Protein AF-A0A0P1HL94-F1 (afdb_monomer_lite)

pLDDT: mean 80.63, std 15.42, range [33.66, 96.12]

Radius of gyration: 23.05 Å; chains: 1; bounding box: 50×69×60 Å

Foldseek 3Di:
DDDDDPDDPDDDPDPVVVVVVVVVVPDDPVVVVVVVVCQVVLVDQDLVVVLVVLQPAAAWKWKFKDFANHGAWIWTHHRSKTQDIDGDPDPPPDAADQDLLSNLLVVLVVVVVVSVVNVPTGMHIDMDHDDDDPRGRIYHSVSNVVSNVQVPQDLLNNLCVVCVVFFQKKWKDDPDPDDIDIDHDPVVVVVQVVVVVVVVVVVPDPDDDDDPLAAKDWDWACPDQQWIWIWIDGRRIIMITIGGPVSPPVSVVSSVVSHD

Secondary structure (DSSP, 8-state):
-----------PPPHHHHHHHHHHHTS-HHHHHHHHHHHHTT-S-HHHHHHHHHHH--S-EEEEEEETTEEEEEEEEETTEEEEEEETTB-------SSHHHHHHHHHHHHHHHHHHTTTS-EEEEEEE-PPPPS---EEHHHHHHHHHHHTS-HHHHHHHHHTTT-SEEEEE-SSSPPPEEES-HHHHHHHHHHHHHHHHHHT-TTS-PPPTTS-EEEEEEEETTEEEEEEEETTEEEEEEE-GGGHHHHHHHHHHHH-

Organism: NCBI:txid1396826

Structure (mmCIF, N/CA/C/O backbone):
data_AF-A0A0P1HL94-F1
#
_entry.id   AF-A0A0P1HL94-F1
#
loop_
_atom_site.group_PDB
_atom_site.id
_atom_site.type_symbol
_atom_site.label_atom_id
_atom_site.label_alt_id
_atom_site.label_comp_id
_atom_site.label_asym_id
_atom_site.label_entity_id
_atom_site.label_seq_id
_atom_site.pdbx_PDB_ins_code
_atom_site.Cartn_x
_atom_site.Cartn_y
_atom_site.Cartn_z
_atom_site.occupancy
_atom_site.B_iso_or_equiv
_atom_site.auth_seq_id
_atom_site.auth_comp_id
_atom_site.auth_asym_id
_atom_site.auth_atom_id
_atom_site.pdbx_PDB_model_num
ATOM 1 N N . MET A 1 1 ? -15.147 -41.137 17.389 1.00 36.03 1 MET A N 1
ATOM 2 C CA . MET A 1 1 ? -14.639 -40.734 16.061 1.00 36.03 1 MET A CA 1
ATOM 3 C C . MET A 1 1 ? -13.964 -39.379 16.210 1.00 36.03 1 MET A C 1
ATOM 5 O O . MET A 1 1 ? -14.641 -38.381 16.408 1.00 36.03 1 MET A O 1
ATOM 9 N N . THR A 1 2 ? -12.635 -39.367 16.267 1.00 34.28 2 THR A N 1
ATOM 10 C CA . THR A 1 2 ? -11.793 -38.185 16.506 1.00 34.28 2 THR A CA 1
ATOM 11 C C . THR A 1 2 ? -11.531 -37.456 15.191 1.00 34.28 2 THR A C 1
ATOM 13 O O . THR A 1 2 ? -10.898 -38.005 14.294 1.00 34.28 2 THR A O 1
ATOM 16 N N . SER A 1 3 ? -12.052 -36.236 15.070 1.00 35.16 3 SER A N 1
ATOM 17 C CA . SER A 1 3 ? -11.857 -35.375 13.900 1.00 35.16 3 SER A CA 1
ATOM 18 C C . SER A 1 3 ? -10.432 -34.794 13.902 1.00 35.16 3 SER A C 1
ATOM 20 O O . SER A 1 3 ? -10.005 -34.291 14.946 1.00 35.16 3 SER A O 1
ATOM 22 N N . PRO A 1 4 ? -9.666 -34.862 12.798 1.00 39.47 4 PRO A N 1
ATOM 23 C CA . PRO A 1 4 ? -8.300 -34.357 12.768 1.00 39.47 4 PRO A CA 1
ATOM 24 C C . PRO A 1 4 ? -8.289 -32.825 12.712 1.00 39.47 4 PRO A C 1
ATOM 26 O O . PRO A 1 4 ? -8.983 -32.198 11.910 1.00 39.47 4 PRO A O 1
ATOM 29 N N . ALA A 1 5 ? -7.463 -32.220 13.566 1.00 34.28 5 ALA A N 1
ATOM 30 C CA . ALA A 1 5 ? -7.175 -30.795 13.546 1.00 34.28 5 ALA A CA 1
ATOM 31 C C . ALA A 1 5 ? -6.556 -30.413 12.191 1.00 34.28 5 ALA A C 1
ATOM 33 O O . ALA A 1 5 ? -5.441 -30.822 11.864 1.00 34.28 5 ALA A O 1
ATOM 34 N N . ARG A 1 6 ? -7.283 -29.620 11.394 1.00 37.62 6 ARG A N 1
ATOM 35 C CA . ARG A 1 6 ? -6.735 -28.973 10.197 1.00 37.62 6 ARG A CA 1
ATOM 36 C C . ARG A 1 6 ? -5.621 -28.025 10.632 1.00 37.62 6 ARG A C 1
ATOM 38 O O . ARG A 1 6 ? -5.885 -26.979 11.222 1.00 37.62 6 ARG A O 1
ATOM 45 N N . GLN A 1 7 ? -4.381 -28.396 10.332 1.00 35.22 7 GLN A N 1
ATOM 46 C CA . GLN A 1 7 ? -3.242 -27.490 10.399 1.00 35.22 7 GLN A CA 1
ATOM 47 C C . GLN A 1 7 ? -3.505 -26.300 9.470 1.00 35.22 7 GLN A C 1
ATOM 49 O O . GLN A 1 7 ? -3.634 -26.453 8.256 1.00 35.22 7 GLN A O 1
ATOM 54 N N . LEU A 1 8 ? -3.607 -25.110 10.061 1.00 36.94 8 LEU A N 1
ATOM 55 C CA . LEU A 1 8 ? -3.553 -23.849 9.330 1.00 36.94 8 LEU A CA 1
ATOM 56 C C . LEU A 1 8 ? -2.164 -23.733 8.681 1.00 36.94 8 LEU A C 1
ATOM 58 O O . LEU A 1 8 ? -1.168 -23.970 9.371 1.00 36.94 8 LEU A O 1
ATOM 62 N N . PRO A 1 9 ? -2.058 -23.368 7.391 1.00 38.25 9 PRO A N 1
ATOM 63 C CA . PRO A 1 9 ? -0.767 -23.166 6.753 1.00 38.25 9 PRO A CA 1
ATOM 64 C C . PRO A 1 9 ? -0.008 -22.059 7.491 1.00 38.25 9 PRO A C 1
ATOM 66 O O . PRO A 1 9 ? -0.439 -20.905 7.549 1.00 38.25 9 PRO A O 1
ATOM 69 N N . GLY A 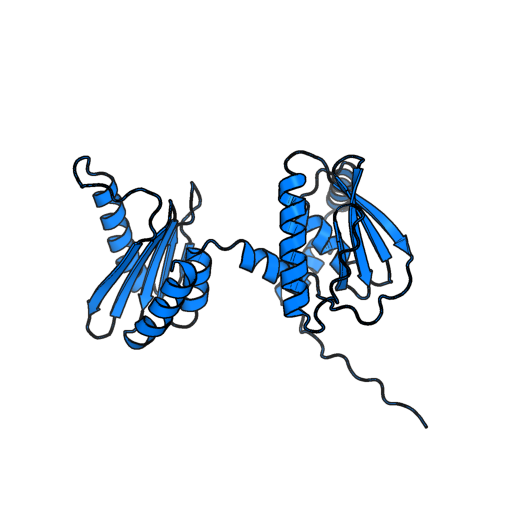1 10 ? 1.113 -22.444 8.101 1.00 33.66 10 GLY A N 1
ATOM 70 C CA . GLY A 1 10 ? 2.020 -21.538 8.786 1.00 33.66 10 GLY A CA 1
ATOM 71 C C . GLY A 1 10 ? 2.613 -20.558 7.785 1.00 33.66 10 GLY A C 1
ATOM 72 O O . GLY A 1 10 ? 3.499 -20.909 7.007 1.00 33.66 10 GLY A O 1
ATOM 73 N N . ALA A 1 11 ? 2.134 -19.317 7.811 1.00 42.19 11 ALA A N 1
ATOM 74 C CA . ALA A 1 11 ? 2.841 -18.213 7.190 1.00 42.19 11 ALA A CA 1
ATOM 75 C C . ALA A 1 11 ? 4.193 -18.084 7.904 1.00 42.19 11 ALA A C 1
ATOM 77 O O . ALA A 1 11 ? 4.240 -17.741 9.087 1.00 42.19 11 ALA A O 1
ATOM 78 N N . LYS A 1 12 ? 5.289 -18.409 7.207 1.00 38.88 12 LYS A N 1
ATOM 79 C CA . LYS A 1 12 ? 6.643 -18.135 7.700 1.00 38.88 12 LYS A CA 1
ATOM 80 C C . LYS A 1 12 ? 6.707 -16.641 8.045 1.00 38.88 12 LYS A C 1
ATOM 82 O O . LYS A 1 12 ? 6.428 -15.831 7.158 1.00 38.88 12 LYS A O 1
ATOM 87 N N . PRO A 1 13 ? 7.024 -16.252 9.293 1.00 47.69 13 PRO A N 1
ATOM 88 C CA . PRO A 1 13 ? 7.210 -14.846 9.603 1.00 47.69 13 PRO A CA 1
ATOM 89 C C . PRO A 1 13 ? 8.357 -14.326 8.737 1.00 47.69 13 PRO A C 1
ATOM 91 O O . PRO A 1 13 ? 9.419 -14.948 8.671 1.00 47.69 13 PRO A O 1
ATOM 94 N N . ALA A 1 14 ? 8.128 -13.211 8.043 1.00 53.81 14 ALA A N 1
ATOM 95 C CA . ALA A 1 14 ? 9.197 -12.523 7.337 1.00 53.81 14 ALA A CA 1
ATOM 96 C C . ALA A 1 14 ? 10.326 -12.216 8.347 1.00 53.81 14 ALA A C 1
ATOM 98 O O . ALA A 1 14 ? 10.022 -11.827 9.480 1.00 53.81 14 ALA A O 1
ATOM 99 N N . PRO A 1 15 ? 11.607 -12.398 7.984 1.00 54.34 15 PRO A N 1
ATOM 100 C CA . PRO A 1 15 ? 12.750 -12.225 8.892 1.00 54.34 15 PRO A CA 1
ATOM 101 C C . PRO A 1 15 ? 12.804 -10.843 9.572 1.00 54.34 15 PRO A C 1
ATOM 103 O O . PRO A 1 15 ? 13.364 -10.711 10.665 1.00 54.34 15 PRO A O 1
ATOM 106 N N . ASP A 1 16 ? 12.150 -9.842 8.980 1.00 64.38 16 ASP A N 1
ATOM 107 C CA . ASP A 1 16 ? 11.996 -8.498 9.536 1.00 64.38 16 ASP A CA 1
ATOM 108 C C . ASP A 1 16 ? 11.067 -8.442 10.759 1.00 64.38 16 ASP A C 1
ATOM 110 O O . ASP A 1 16 ? 11.322 -7.677 11.688 1.00 64.38 16 ASP A O 1
ATOM 114 N N . ALA A 1 17 ? 10.029 -9.284 10.824 1.00 65.50 17 ALA A N 1
ATOM 115 C CA . ALA A 1 17 ? 9.049 -9.262 11.912 1.00 65.50 17 ALA A CA 1
ATOM 116 C C . ALA A 1 17 ? 9.653 -9.723 13.249 1.00 65.50 17 ALA A C 1
ATOM 118 O O . ALA A 1 17 ? 9.382 -9.135 14.297 1.00 65.50 17 ALA A O 1
ATOM 119 N N . LEU A 1 18 ? 10.514 -10.748 13.217 1.00 73.38 18 LEU A N 1
ATOM 120 C CA . LEU A 1 18 ? 11.233 -11.214 14.405 1.00 73.38 18 LEU A CA 1
ATOM 121 C C . LEU A 1 18 ? 12.252 -10.171 14.874 1.00 73.38 18 LEU A C 1
ATOM 123 O O . LEU A 1 18 ? 12.307 -9.857 16.060 1.00 73.38 18 LEU A O 1
ATOM 127 N N . HIS A 1 19 ? 13.023 -9.595 13.948 1.00 73.81 19 HIS A N 1
ATOM 128 C CA . HIS A 1 19 ? 13.960 -8.520 14.272 1.00 73.81 19 HIS A CA 1
ATOM 129 C C . HIS A 1 19 ? 13.255 -7.309 14.884 1.00 73.81 19 HIS A C 1
ATOM 131 O O . HIS A 1 19 ? 13.761 -6.719 15.837 1.00 73.81 19 HIS A O 1
ATOM 137 N N . GLN A 1 20 ? 12.078 -6.947 14.375 1.00 72.38 20 GLN A N 1
ATOM 138 C CA . GLN A 1 20 ? 11.289 -5.845 14.911 1.00 72.38 20 GLN A CA 1
ATOM 139 C C . GLN A 1 20 ? 10.762 -6.146 16.321 1.00 72.38 20 GLN A C 1
ATOM 141 O O . GLN A 1 20 ? 10.867 -5.287 17.196 1.00 72.38 20 GLN A O 1
ATOM 146 N N . ALA A 1 21 ? 10.281 -7.368 16.572 1.00 76.06 21 ALA A N 1
ATOM 147 C CA . ALA A 1 21 ? 9.840 -7.799 17.900 1.00 76.06 21 ALA A CA 1
ATOM 148 C C . ALA A 1 21 ? 10.994 -7.824 18.918 1.00 76.06 21 ALA A C 1
ATOM 150 O O . ALA A 1 21 ? 10.848 -7.332 20.035 1.00 76.06 21 ALA A O 1
ATOM 151 N N . LEU A 1 22 ? 12.169 -8.326 18.524 1.00 82.12 22 LEU A N 1
ATOM 152 C CA . LEU A 1 22 ? 13.363 -8.312 19.374 1.00 82.12 22 LEU A CA 1
ATOM 153 C C . LEU A 1 22 ? 13.837 -6.885 19.664 1.00 82.12 22 LEU A C 1
ATOM 155 O O . LEU A 1 22 ? 14.175 -6.577 20.804 1.00 82.12 22 LEU A O 1
ATOM 159 N N . ARG A 1 23 ? 13.807 -5.987 18.669 1.00 81.31 23 ARG A N 1
ATOM 160 C CA . ARG A 1 23 ? 14.108 -4.563 18.883 1.00 81.31 23 ARG A CA 1
ATOM 161 C C . ARG A 1 23 ? 13.138 -3.912 19.858 1.00 81.31 23 ARG A C 1
ATOM 163 O O . ARG A 1 23 ? 13.586 -3.111 20.664 1.00 81.31 23 ARG A O 1
ATOM 170 N N . GLN A 1 24 ? 11.845 -4.236 19.790 1.00 76.69 24 GLN A N 1
ATOM 171 C CA . GLN A 1 24 ? 10.845 -3.731 20.736 1.00 76.69 24 GLN A CA 1
ATOM 172 C C . GLN A 1 24 ? 11.093 -4.240 22.157 1.00 76.69 24 GLN A C 1
ATOM 174 O O . GLN A 1 24 ? 11.085 -3.445 23.091 1.00 76.69 24 GLN A O 1
ATOM 179 N N . LEU A 1 25 ? 11.373 -5.536 22.318 1.00 82.19 25 LEU A N 1
ATOM 180 C CA . LEU A 1 25 ? 11.707 -6.129 23.618 1.00 82.19 25 LEU A CA 1
ATOM 181 C C . LEU A 1 25 ? 12.994 -5.547 24.217 1.00 82.19 25 LEU A C 1
ATOM 183 O O . LEU A 1 25 ? 13.103 -5.427 25.432 1.00 82.19 25 LEU A O 1
ATOM 187 N N . ALA A 1 26 ? 13.952 -5.169 23.371 1.00 85.50 26 ALA A N 1
ATOM 188 C CA . ALA A 1 26 ? 15.202 -4.544 23.785 1.00 85.50 26 ALA A CA 1
ATOM 189 C C . ALA A 1 26 ? 15.077 -3.034 24.081 1.00 85.50 26 ALA A C 1
ATOM 191 O O . ALA A 1 26 ? 16.073 -2.412 24.453 1.00 85.50 26 ALA A O 1
ATOM 192 N N . GLN A 1 27 ? 13.899 -2.416 23.905 1.00 84.44 27 GLN A N 1
ATOM 193 C CA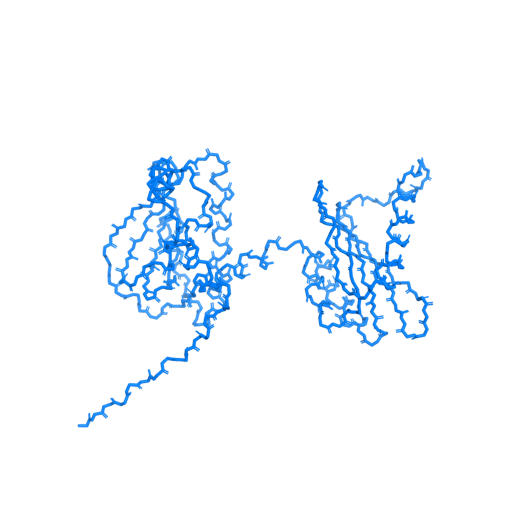 . GLN A 1 27 ? 13.734 -0.993 24.206 1.00 84.44 27 GLN A CA 1
ATOM 194 C C . GLN A 1 27 ? 13.787 -0.726 25.717 1.00 84.44 27 GLN A C 1
ATOM 196 O O . GLN A 1 27 ? 13.218 -1.485 26.504 1.00 84.44 27 GLN A O 1
ATOM 201 N N . PRO A 1 28 ? 14.406 0.388 26.146 1.00 87.00 28 PRO A N 1
ATOM 202 C CA . PRO A 1 28 ? 14.378 0.788 27.545 1.00 87.00 28 PRO A CA 1
ATOM 203 C C . PRO A 1 28 ? 12.941 1.096 27.983 1.00 87.00 28 PRO A C 1
ATOM 205 O O . PRO A 1 28 ? 12.169 1.704 27.240 1.00 87.00 28 PRO A O 1
ATOM 208 N N . VAL A 1 29 ? 12.598 0.743 29.225 1.00 86.31 29 VAL A N 1
ATOM 209 C CA . VAL A 1 29 ? 11.247 0.920 29.799 1.00 86.31 29 VAL A CA 1
ATOM 210 C C . VAL A 1 29 ? 10.726 2.351 29.628 1.00 86.31 29 VAL A C 1
ATOM 212 O O . VAL A 1 29 ? 9.558 2.555 29.324 1.00 86.31 29 VAL A O 1
ATOM 215 N N . GLN A 1 30 ? 11.598 3.353 29.741 1.00 87.38 30 GLN A N 1
ATOM 216 C CA . GLN A 1 30 ? 11.255 4.766 29.543 1.00 87.38 30 GLN A CA 1
ATOM 217 C C . GLN A 1 30 ? 10.731 5.057 28.127 1.00 87.38 30 GLN A C 1
ATOM 219 O O . GLN A 1 30 ? 9.785 5.828 27.974 1.00 87.38 30 GLN A O 1
ATOM 224 N N . ALA A 1 31 ? 11.300 4.420 27.098 1.00 82.75 31 ALA A N 1
ATOM 225 C CA . ALA A 1 31 ? 10.845 4.565 25.718 1.00 82.75 31 ALA A CA 1
ATOM 226 C C . ALA A 1 31 ? 9.467 3.921 25.510 1.00 82.75 31 ALA A C 1
ATOM 228 O O . ALA A 1 31 ? 8.608 4.523 24.863 1.00 82.75 31 ALA A O 1
ATOM 229 N N . LEU A 1 32 ? 9.231 2.755 26.124 1.00 80.88 32 LEU A N 1
ATOM 230 C CA . LEU A 1 32 ? 7.927 2.084 26.110 1.00 80.88 32 LEU A CA 1
ATOM 231 C C . LEU A 1 32 ? 6.859 2.934 26.816 1.00 80.88 32 LEU A C 1
ATOM 233 O O . LEU A 1 32 ? 5.773 3.138 26.275 1.00 80.88 32 LEU A O 1
ATOM 237 N N . THR A 1 33 ? 7.184 3.510 27.976 1.00 85.62 33 THR A N 1
ATOM 238 C CA . THR A 1 33 ? 6.282 4.409 28.711 1.00 85.62 33 THR A CA 1
ATOM 239 C C . THR A 1 33 ? 5.980 5.677 27.915 1.00 85.62 33 THR A C 1
ATOM 241 O O . THR A 1 33 ? 4.819 6.059 27.787 1.00 85.62 33 THR A O 1
ATOM 244 N N . ALA A 1 34 ? 6.993 6.306 27.312 1.00 84.75 34 ALA A N 1
ATOM 245 C CA . ALA A 1 34 ? 6.804 7.482 26.465 1.00 84.75 34 ALA A CA 1
ATOM 246 C C . ALA A 1 34 ? 5.981 7.165 25.203 1.00 84.75 34 ALA A C 1
ATOM 248 O O . ALA A 1 34 ? 5.233 8.009 24.710 1.00 84.75 34 ALA A O 1
ATOM 249 N N . GLN A 1 35 ? 6.103 5.956 24.652 1.00 82.00 35 GLN A N 1
ATOM 250 C CA . GLN A 1 35 ? 5.263 5.500 23.547 1.00 82.00 35 GLN A CA 1
ATOM 251 C C . GLN A 1 35 ? 3.808 5.305 23.988 1.00 82.00 35 GLN A C 1
ATOM 253 O O . GLN A 1 35 ? 2.907 5.799 23.313 1.00 82.00 35 GLN A O 1
ATOM 258 N N . ALA A 1 36 ? 3.574 4.666 25.136 1.00 82.31 36 ALA A N 1
ATOM 259 C CA . ALA A 1 36 ? 2.234 4.494 25.695 1.00 82.31 36 ALA A CA 1
ATOM 260 C C . ALA A 1 36 ? 1.556 5.843 25.996 1.00 82.31 36 ALA A C 1
ATOM 262 O O . ALA A 1 36 ? 0.380 6.025 25.687 1.00 82.31 36 ALA A O 1
ATOM 263 N N . GLN A 1 37 ? 2.303 6.813 26.530 1.00 85.25 37 GLN A N 1
ATOM 264 C CA . GLN A 1 37 ? 1.810 8.170 26.782 1.00 85.25 37 GLN A CA 1
ATOM 265 C C . GLN A 1 37 ? 1.427 8.898 25.489 1.00 85.25 37 GLN A C 1
ATOM 267 O O . GLN A 1 37 ? 0.351 9.487 25.419 1.00 85.25 37 GLN A O 1
ATOM 272 N N . ARG A 1 38 ? 2.257 8.817 24.440 1.00 83.81 38 ARG A N 1
ATOM 273 C CA . ARG A 1 38 ? 1.940 9.399 23.124 1.00 83.81 38 ARG A CA 1
ATOM 274 C C . ARG A 1 38 ? 0.705 8.764 22.493 1.00 83.81 38 ARG A C 1
ATOM 276 O O . ARG A 1 38 ? -0.134 9.483 21.960 1.00 83.81 38 ARG A O 1
ATOM 283 N N . ALA A 1 39 ? 0.570 7.442 22.588 1.00 81.00 39 ALA A N 1
ATOM 284 C CA . ALA A 1 39 ? -0.612 6.732 22.111 1.00 81.00 39 ALA A CA 1
ATOM 285 C C . ALA A 1 39 ? -1.876 7.152 22.884 1.00 81.00 39 ALA A C 1
ATOM 287 O O . ALA A 1 39 ? -2.916 7.390 22.277 1.00 81.00 39 ALA A O 1
ATOM 288 N N . ALA A 1 40 ? -1.784 7.313 24.209 1.00 80.81 40 ALA A N 1
ATOM 289 C CA . ALA A 1 40 ? -2.888 7.805 25.037 1.00 80.81 40 ALA A CA 1
ATOM 290 C C . ALA A 1 40 ? -3.262 9.265 24.722 1.00 80.81 40 ALA A C 1
ATOM 292 O O . ALA A 1 40 ? -4.440 9.614 24.733 1.00 80.81 40 ALA A O 1
ATOM 293 N N . ALA A 1 41 ? -2.273 10.098 24.390 1.00 83.00 41 ALA A N 1
ATOM 294 C CA . ALA A 1 41 ? -2.470 11.469 23.919 1.00 83.00 41 ALA A CA 1
ATOM 295 C C . ALA A 1 41 ? -2.933 11.551 22.448 1.00 83.00 41 ALA A C 1
ATOM 297 O O . ALA A 1 41 ? -3.156 12.644 21.932 1.00 83.00 41 ALA A O 1
ATOM 298 N N . GLY A 1 42 ? -3.045 10.410 21.762 1.00 81.69 42 GLY A N 1
ATOM 299 C CA . GLY A 1 42 ? -3.430 10.301 20.360 1.00 81.69 42 GLY A CA 1
ATOM 300 C C . GLY A 1 42 ? -2.447 10.893 19.358 1.00 81.69 42 GLY A C 1
ATOM 301 O O . GLY A 1 42 ? -2.829 11.230 18.244 1.00 81.69 42 GLY A O 1
ATOM 302 N N . GLN A 1 43 ? -1.178 11.002 19.739 1.00 83.38 43 GLN A N 1
ATOM 303 C CA . GLN A 1 43 ? -0.100 11.572 18.926 1.00 83.38 43 GLN A CA 1
ATOM 304 C C . GLN A 1 43 ? 0.584 10.537 18.020 1.00 83.38 43 GLN A C 1
ATOM 306 O O . GLN A 1 43 ? 1.605 10.825 17.396 1.00 83.38 43 GLN A O 1
ATOM 311 N N . GLU A 1 44 ? 0.082 9.304 17.988 1.00 82.50 44 GLU A N 1
ATOM 312 C CA . GLU A 1 44 ? 0.633 8.251 17.143 1.00 82.50 44 GLU A CA 1
ATOM 313 C C . GLU A 1 44 ? 0.021 8.313 15.734 1.00 82.50 44 GLU A C 1
ATOM 315 O O . GLU A 1 44 ? -1.176 8.566 15.607 1.00 82.50 44 GLU A O 1
ATOM 320 N N . PRO A 1 45 ? 0.797 8.081 14.661 1.00 84.88 45 PRO A N 1
ATOM 321 C CA . PRO A 1 45 ? 0.232 7.972 13.321 1.00 84.88 45 PRO A CA 1
ATOM 322 C C . PRO A 1 45 ? -0.744 6.789 13.214 1.00 84.88 45 PRO A C 1
ATOM 324 O O . PRO A 1 45 ? -0.498 5.704 13.751 1.00 84.88 45 PRO A O 1
ATOM 327 N N . LEU A 1 46 ? -1.829 6.994 12.462 1.00 87.81 46 LEU A N 1
ATOM 328 C CA . LEU A 1 46 ? -2.946 6.055 12.323 1.00 87.81 46 LEU A CA 1
ATOM 329 C C . LEU A 1 46 ? -2.529 4.663 11.868 1.00 87.81 46 LEU A C 1
ATOM 331 O O . LEU A 1 46 ? -2.812 3.684 12.561 1.00 87.81 46 LEU A O 1
ATOM 335 N N . LEU A 1 47 ? -1.890 4.563 10.702 1.00 89.19 47 LEU A N 1
ATOM 336 C CA . LEU A 1 47 ? -1.619 3.262 10.097 1.00 89.19 47 LEU A CA 1
ATOM 337 C C . LEU A 1 47 ? -0.678 2.407 10.964 1.00 89.19 47 LEU A C 1
ATOM 339 O O . LEU A 1 47 ? -1.034 1.259 11.232 1.00 89.19 47 LEU A O 1
ATOM 343 N N . PRO A 1 48 ? 0.459 2.918 11.484 1.00 87.69 48 PRO A N 1
ATOM 344 C CA . PRO A 1 48 ? 1.315 2.132 12.372 1.00 87.69 48 PRO A CA 1
ATOM 345 C C . PRO A 1 48 ? 0.616 1.686 13.662 1.00 87.69 48 PRO A C 1
ATOM 347 O O . PRO A 1 48 ? 0.753 0.526 14.054 1.00 87.69 48 PRO A O 1
ATOM 350 N N . ALA A 1 49 ? -0.163 2.570 14.298 1.00 89.00 49 ALA A N 1
ATOM 351 C CA . ALA A 1 49 ? -0.870 2.241 15.535 1.00 89.00 49 ALA A CA 1
ATOM 352 C C . ALA A 1 49 ? -1.929 1.148 15.310 1.00 89.00 49 ALA A C 1
ATOM 354 O O . ALA A 1 49 ? -2.038 0.206 16.094 1.00 89.00 49 ALA A O 1
ATOM 355 N N . LEU A 1 50 ? -2.661 1.234 14.198 1.00 91.94 50 LEU A N 1
ATOM 356 C CA . LEU A 1 50 ? -3.706 0.285 13.823 1.00 91.94 50 LEU A CA 1
ATOM 357 C C . LEU A 1 50 ? -3.140 -1.082 13.416 1.00 91.94 50 LEU A C 1
ATOM 359 O O . LEU A 1 50 ? -3.670 -2.116 13.822 1.00 91.94 50 LEU A O 1
ATOM 363 N N . LEU A 1 51 ? -2.044 -1.10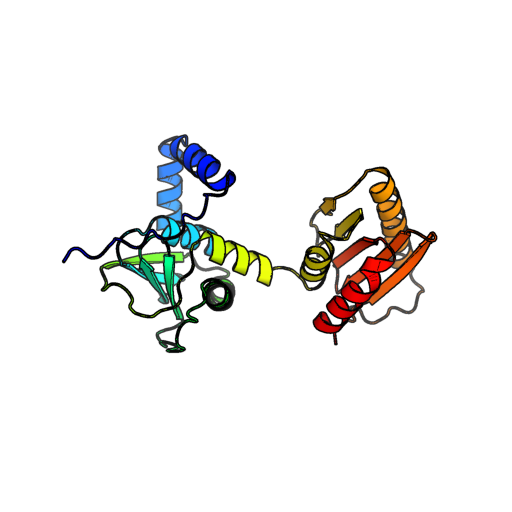7 12.652 1.00 92.25 51 LEU A N 1
ATOM 364 C CA . LEU A 1 51 ? -1.354 -2.349 12.292 1.00 92.25 51 LEU A CA 1
ATOM 365 C C . LEU A 1 51 ? -0.822 -3.074 13.535 1.00 92.25 51 LEU A C 1
ATOM 367 O O . LEU A 1 51 ? -0.954 -4.298 13.627 1.00 92.25 51 LEU A O 1
ATOM 371 N N . ARG A 1 52 ? -0.279 -2.327 14.508 1.00 90.06 52 ARG A N 1
ATOM 372 C CA . ARG A 1 52 ? 0.141 -2.881 15.802 1.00 90.06 52 ARG A CA 1
ATOM 373 C C . ARG A 1 52 ? -1.047 -3.452 16.573 1.00 90.06 52 ARG A C 1
ATOM 375 O O . ARG A 1 52 ? -0.990 -4.600 16.999 1.00 90.06 52 ARG A O 1
ATOM 382 N N . GLU A 1 53 ? -2.136 -2.694 16.684 1.00 92.44 53 GLU A N 1
ATOM 383 C CA . GLU A 1 53 ? -3.351 -3.121 17.385 1.00 92.44 53 GLU A CA 1
ATOM 384 C C . GLU A 1 53 ? -3.899 -4.451 16.832 1.00 92.44 53 GLU A C 1
ATOM 386 O O . GLU A 1 53 ? -4.228 -5.365 17.592 1.00 92.44 53 GLU A O 1
ATOM 391 N N . ILE A 1 54 ? -3.934 -4.604 15.503 1.00 91.88 54 ILE A N 1
ATOM 392 C CA . ILE A 1 54 ? -4.328 -5.863 14.854 1.00 91.88 54 ILE A CA 1
ATOM 393 C C . ILE A 1 54 ? -3.326 -6.975 15.179 1.00 91.88 54 ILE A C 1
ATOM 395 O O . ILE A 1 54 ? -3.737 -8.082 15.522 1.00 91.88 54 ILE A O 1
ATOM 399 N N . GLY A 1 55 ? -2.023 -6.701 15.070 1.00 90.25 55 GLY A N 1
ATOM 400 C CA . GLY A 1 55 ? -0.962 -7.684 15.301 1.00 90.25 55 GLY A CA 1
ATOM 401 C C . GLY A 1 55 ? -0.892 -8.207 16.740 1.00 90.25 55 GLY A C 1
ATOM 402 O O . GLY A 1 55 ? -0.487 -9.351 16.957 1.00 90.25 55 GLY A O 1
ATOM 403 N N . GLU A 1 56 ? -1.323 -7.407 17.713 1.00 90.25 56 GLU A N 1
ATOM 404 C CA . GLU A 1 56 ? -1.325 -7.750 19.140 1.00 90.25 56 GLU A CA 1
ATOM 405 C C . GLU A 1 56 ? -2.647 -8.393 19.602 1.00 90.25 56 GLU A C 1
ATOM 407 O O . GLU A 1 56 ? -2.672 -9.131 20.591 1.00 90.25 56 GLU A O 1
ATOM 412 N N . THR A 1 57 ? -3.748 -8.194 18.869 1.00 91.00 57 THR A N 1
ATOM 413 C CA . THR A 1 57 ? -5.072 -8.710 19.249 1.00 91.00 57 THR A CA 1
ATOM 414 C C . THR A 1 57 ? -5.216 -10.209 18.960 1.00 91.00 57 THR A C 1
ATOM 416 O O . THR A 1 57 ? -5.427 -10.634 17.825 1.00 91.00 57 THR A O 1
ATOM 419 N N . VAL A 1 58 ? -5.141 -11.037 20.008 1.00 90.88 58 VAL A N 1
ATOM 420 C CA . VAL A 1 58 ? -5.332 -12.500 19.907 1.00 90.88 58 VAL A CA 1
ATOM 421 C C . VAL A 1 58 ? -6.798 -12.905 20.073 1.00 90.88 58 VAL A C 1
ATOM 423 O O . VAL A 1 58 ? -7.325 -13.644 19.243 1.00 90.88 58 VAL A O 1
ATOM 426 N N . LEU A 1 59 ? -7.460 -12.430 21.129 1.00 93.25 59 LEU A N 1
ATOM 427 C CA . LEU A 1 59 ? -8.868 -12.741 21.395 1.00 93.25 59 LEU A CA 1
ATOM 428 C C . LEU A 1 59 ? -9.795 -11.827 20.583 1.00 93.25 59 LEU A C 1
ATOM 430 O O . LEU A 1 59 ? -9.407 -10.687 20.330 1.00 93.25 59 LEU A O 1
ATOM 434 N N . PRO A 1 60 ? -11.011 -12.282 20.222 1.00 91.69 60 PRO A N 1
ATOM 435 C CA . PRO A 1 60 ? -11.989 -11.450 19.534 1.00 91.69 60 PRO A CA 1
ATOM 436 C C . PRO A 1 60 ? -12.270 -10.152 20.289 1.00 91.69 60 PRO A C 1
ATOM 438 O O . PRO A 1 60 ? -12.725 -10.150 21.439 1.00 91.69 60 PRO A O 1
ATOM 441 N N . ARG A 1 61 ? -11.962 -9.037 19.634 1.00 94.12 61 ARG A N 1
ATOM 442 C CA . ARG A 1 61 ? -12.219 -7.696 20.139 1.00 94.12 61 ARG A CA 1
ATOM 443 C C . ARG A 1 61 ? -12.831 -6.845 19.054 1.00 94.12 61 ARG A C 1
ATOM 445 O O . ARG A 1 61 ? -12.414 -6.869 17.895 1.00 94.12 61 ARG A O 1
ATOM 452 N N . GLU A 1 62 ? -13.785 -6.042 19.479 1.00 93.44 62 GLU A N 1
ATOM 453 C CA . GLU A 1 62 ? -14.215 -4.894 18.722 1.00 93.44 62 GLU A CA 1
ATOM 454 C C . GLU A 1 62 ? -13.416 -3.679 19.196 1.00 93.44 62 GLU A C 1
ATOM 456 O O . GLU A 1 62 ? -13.287 -3.414 20.397 1.00 93.44 62 GLU A O 1
ATOM 461 N N . ILE A 1 63 ? -12.837 -2.968 18.239 1.00 93.44 63 ILE A N 1
ATOM 462 C CA . ILE A 1 63 ? -11.965 -1.828 18.460 1.00 93.44 63 ILE A CA 1
ATOM 463 C C . ILE A 1 63 ? -12.632 -0.623 17.808 1.00 93.44 63 ILE A C 1
ATOM 465 O O . ILE A 1 63 ? -12.727 -0.533 16.587 1.00 93.44 63 ILE A O 1
ATOM 469 N N . THR A 1 64 ? -13.101 0.315 18.619 1.00 93.62 64 THR A N 1
ATOM 470 C CA . THR A 1 64 ? -13.583 1.607 18.138 1.00 93.62 64 THR A CA 1
ATOM 471 C C . THR A 1 64 ? -12.391 2.536 17.966 1.00 93.62 64 THR A C 1
ATOM 473 O O . THR A 1 64 ? -11.697 2.851 18.935 1.00 93.62 64 THR A O 1
ATOM 476 N N . LEU A 1 65 ? -12.162 2.975 16.735 1.00 92.19 65 LEU A N 1
ATOM 477 C CA . LEU A 1 65 ? -11.205 4.015 16.398 1.00 92.19 65 LEU A CA 1
ATOM 478 C C . LEU A 1 65 ? -11.901 5.374 16.480 1.00 92.19 65 LEU A C 1
ATOM 480 O O . LEU A 1 65 ? -12.881 5.623 15.772 1.00 92.19 65 LEU A O 1
ATOM 484 N N . CYS A 1 66 ? -11.376 6.250 17.326 1.00 90.00 66 CYS A N 1
ATOM 485 C CA . CYS A 1 66 ? -11.829 7.624 17.465 1.00 90.00 66 CYS A CA 1
ATOM 486 C C . CYS A 1 66 ? -10.824 8.584 16.821 1.00 90.00 66 CYS A C 1
ATOM 488 O O . CYS A 1 66 ? -9.619 8.449 17.036 1.00 90.00 66 CYS A O 1
ATOM 490 N N . ILE A 1 67 ? -11.334 9.568 16.081 1.00 88.19 67 ILE A N 1
ATOM 491 C CA . ILE A 1 67 ? -10.578 10.736 15.617 1.00 88.19 67 ILE A CA 1
ATOM 492 C C . ILE A 1 67 ? -11.004 11.907 16.509 1.00 88.19 67 ILE A C 1
ATOM 494 O O . ILE A 1 67 ? -12.179 12.279 16.558 1.00 88.19 67 ILE A O 1
ATOM 498 N N . GLY A 1 68 ? -10.070 12.437 17.294 1.00 85.25 68 GLY A N 1
ATOM 499 C CA . GLY A 1 68 ? -10.376 13.284 18.441 1.00 85.25 68 GLY A CA 1
ATOM 500 C C . GLY A 1 68 ? -11.214 12.516 19.468 1.00 85.25 68 GLY A C 1
ATOM 501 O O . GLY A 1 68 ? -10.793 11.482 19.984 1.00 85.25 68 GLY A O 1
ATOM 502 N N . GLN A 1 69 ? -12.418 13.016 19.754 1.00 82.88 69 GLN A N 1
ATOM 503 C CA . GLN A 1 69 ? -13.383 12.361 20.651 1.00 82.88 69 GLN A CA 1
ATOM 504 C C . GLN A 1 69 ? -14.524 11.653 19.906 1.00 82.88 69 GLN A C 1
ATOM 506 O O . GLN A 1 69 ? -15.376 11.026 20.538 1.00 82.88 69 GLN A O 1
ATOM 511 N N . THR A 1 70 ? -14.537 11.719 18.573 1.00 87.75 70 THR A N 1
ATOM 512 C CA . THR A 1 70 ? -15.640 11.213 17.754 1.00 87.75 70 THR A CA 1
ATOM 513 C C . THR A 1 70 ? -15.316 9.812 17.237 1.00 87.75 70 THR A C 1
ATOM 515 O O . THR A 1 70 ? -14.240 9.615 16.663 1.00 87.75 70 THR A O 1
ATOM 518 N N . PRO A 1 71 ? -16.212 8.821 17.406 1.00 89.81 71 PRO A N 1
ATOM 519 C CA . PRO A 1 71 ? -16.022 7.498 16.823 1.00 89.81 71 PRO A CA 1
ATOM 520 C C . PRO A 1 71 ? -16.055 7.594 15.293 1.00 89.81 71 PRO A C 1
ATOM 522 O O . PRO A 1 71 ? -17.054 8.006 14.710 1.00 89.81 71 PRO A O 1
ATOM 525 N N . ALA A 1 72 ? -14.955 7.211 14.650 1.00 89.75 72 ALA A N 1
ATOM 526 C CA . ALA A 1 72 ? -14.785 7.290 13.201 1.00 89.75 72 ALA A CA 1
ATOM 527 C C . ALA A 1 72 ? -14.954 5.924 12.525 1.00 89.75 72 ALA A C 1
ATOM 529 O O . ALA A 1 72 ? -15.519 5.827 11.433 1.00 89.75 72 ALA A O 1
ATOM 530 N N . ALA A 1 73 ? -14.494 4.856 13.182 1.00 91.50 73 ALA A N 1
ATOM 531 C CA . ALA A 1 73 ? -14.609 3.502 12.664 1.00 91.50 73 ALA A CA 1
ATOM 532 C C . ALA A 1 73 ? -14.724 2.453 13.764 1.00 91.50 73 ALA A C 1
ATOM 534 O O . ALA A 1 73 ? -14.286 2.652 14.898 1.00 91.50 73 ALA A O 1
ATOM 535 N N . VAL A 1 74 ? -15.275 1.302 13.391 1.00 92.06 74 VAL A N 1
ATOM 536 C CA . VAL A 1 74 ? -15.315 0.109 14.231 1.00 92.06 74 VAL A CA 1
ATOM 537 C C . VAL A 1 74 ? -14.614 -1.026 13.497 1.00 92.06 74 VAL A C 1
ATOM 539 O O . VAL A 1 74 ? -14.939 -1.354 12.356 1.00 92.06 74 VAL A O 1
ATOM 542 N N . LEU A 1 75 ? -13.624 -1.614 14.159 1.00 92.38 75 LEU A N 1
ATOM 543 C CA . LEU A 1 75 ? -12.849 -2.740 13.667 1.00 92.38 75 LEU A CA 1
ATOM 544 C C . LEU A 1 75 ? -13.197 -3.983 14.469 1.00 92.38 75 LEU A C 1
ATOM 546 O O . LEU A 1 75 ? -13.383 -3.915 15.679 1.00 92.38 75 LEU A O 1
ATOM 550 N N . THR A 1 76 ? -13.233 -5.132 13.811 1.00 92.38 76 THR A N 1
ATOM 551 C CA . THR A 1 76 ? -13.294 -6.429 14.490 1.00 92.38 76 THR A CA 1
ATOM 552 C C . THR A 1 76 ? -12.003 -7.173 14.215 1.00 92.38 76 THR A C 1
ATOM 554 O O . THR A 1 76 ? -11.697 -7.470 13.058 1.00 92.38 76 THR A O 1
ATOM 557 N N . ALA A 1 77 ? -11.242 -7.465 15.267 1.00 91.69 77 ALA A N 1
ATOM 558 C CA . ALA A 1 77 ? -9.983 -8.188 15.177 1.00 91.69 77 ALA A CA 1
ATOM 559 C C . ALA A 1 77 ? -10.016 -9.451 16.043 1.00 91.69 77 ALA A C 1
ATOM 561 O O . ALA A 1 77 ? -10.524 -9.447 17.163 1.00 91.69 77 ALA A O 1
ATOM 562 N N . ALA A 1 78 ? -9.474 -10.542 15.512 1.00 91.06 78 ALA A N 1
ATOM 563 C CA . ALA A 1 78 ? -9.331 -11.819 16.203 1.00 91.06 78 ALA A CA 1
ATOM 564 C C . ALA A 1 78 ? -8.144 -12.580 15.607 1.00 91.06 78 ALA A C 1
ATOM 566 O O . ALA A 1 78 ? -7.870 -12.460 14.415 1.00 91.06 78 ALA A O 1
ATOM 567 N N . HIS A 1 79 ? -7.438 -13.378 16.410 1.00 90.00 79 HIS A N 1
ATOM 568 C CA . HIS A 1 79 ? -6.321 -14.217 15.953 1.00 90.00 79 HIS A CA 1
ATOM 569 C C . HIS A 1 79 ? -5.257 -13.454 15.138 1.00 90.00 79 HIS A C 1
ATOM 571 O O . HIS A 1 79 ? -4.746 -13.960 14.137 1.00 90.00 79 HIS A O 1
ATOM 577 N N . ARG A 1 80 ? -4.930 -12.224 15.557 1.00 91.56 80 ARG A N 1
ATOM 578 C CA . ARG A 1 80 ? -3.997 -11.305 14.881 1.00 91.56 80 ARG A CA 1
ATOM 579 C C . ARG A 1 80 ? -4.394 -10.941 13.446 1.00 91.56 80 ARG A C 1
ATOM 581 O O . ARG A 1 80 ? -3.544 -10.700 12.583 1.00 91.56 80 ARG A O 1
ATOM 588 N N . ARG A 1 81 ? -5.697 -10.952 13.173 1.00 91.69 81 ARG A N 1
ATOM 589 C CA . ARG A 1 81 ? -6.293 -10.659 11.870 1.00 91.69 81 ARG A CA 1
ATOM 590 C C . ARG A 1 81 ? -7.403 -9.636 12.015 1.00 91.69 81 ARG A C 1
ATOM 592 O O . ARG A 1 81 ? -8.152 -9.654 12.990 1.00 91.69 81 ARG A O 1
ATOM 599 N N . LEU A 1 82 ? -7.522 -8.779 11.010 1.00 92.12 82 LEU A N 1
ATOM 600 C CA . LEU A 1 82 ? -8.667 -7.906 10.822 1.00 92.12 82 LEU A CA 1
ATOM 601 C C . LEU A 1 82 ? -9.747 -8.687 10.076 1.00 92.12 82 LEU A C 1
ATOM 603 O O . LEU A 1 82 ? -9.492 -9.193 8.985 1.00 92.12 82 LEU A O 1
ATOM 607 N N . ALA A 1 83 ? -10.927 -8.791 10.675 1.00 89.94 83 ALA A N 1
ATOM 608 C CA . ALA A 1 83 ? -12.082 -9.500 10.126 1.00 89.94 83 ALA A CA 1
ATOM 609 C C . ALA A 1 83 ? -13.224 -8.555 9.719 1.00 89.94 83 ALA A C 1
ATOM 611 O O . ALA A 1 83 ? -14.147 -8.965 9.025 1.00 89.94 83 ALA A O 1
ATOM 612 N N . GLY A 1 84 ? -13.182 -7.289 10.139 1.00 88.81 84 GLY A N 1
ATOM 613 C CA . GLY A 1 84 ? -14.188 -6.302 9.764 1.00 88.81 84 GLY A CA 1
ATOM 614 C C . GLY A 1 84 ? -13.718 -4.879 10.024 1.00 88.81 84 GLY A C 1
ATOM 615 O O . GLY A 1 84 ? -12.988 -4.631 10.982 1.00 88.81 84 GLY A O 1
ATOM 616 N N . LEU A 1 85 ? -14.151 -3.955 9.169 1.00 89.38 85 LEU A N 1
ATOM 617 C CA . LEU A 1 85 ? -13.904 -2.518 9.279 1.00 89.38 85 LEU A CA 1
ATOM 618 C C . LEU A 1 85 ? -15.124 -1.769 8.737 1.00 89.38 85 LEU A C 1
ATOM 620 O O . LEU A 1 85 ? -15.399 -1.848 7.536 1.00 89.38 85 LEU A O 1
ATOM 624 N N . SER A 1 86 ? -15.828 -1.043 9.603 1.00 87.06 86 SER A N 1
ATOM 625 C CA . SER A 1 86 ? -16.935 -0.149 9.246 1.00 87.06 86 SER A CA 1
ATOM 626 C C . SER A 1 86 ? -16.566 1.306 9.528 1.00 87.06 86 SER A C 1
ATOM 628 O O . SER A 1 86 ? -15.922 1.611 10.530 1.00 87.06 86 SER A O 1
ATOM 630 N N . LEU A 1 87 ? -16.962 2.204 8.625 1.00 86.19 87 LEU A N 1
ATOM 631 C CA . LEU A 1 87 ? -16.754 3.649 8.739 1.00 86.19 87 LEU A CA 1
ATOM 632 C C . LEU A 1 87 ? -18.086 4.313 9.121 1.00 86.19 87 LEU A C 1
ATOM 634 O O . LEU A 1 87 ? -19.122 3.954 8.564 1.00 86.19 87 LEU A O 1
ATOM 638 N N . GLY A 1 88 ? -18.070 5.269 10.055 1.00 65.56 88 GLY A N 1
ATOM 639 C CA . GLY A 1 88 ? -19.198 6.185 10.291 1.00 65.56 88 GLY A CA 1
ATOM 640 C C . GLY A 1 88 ? -20.538 5.551 10.699 1.00 65.56 88 GLY A C 1
ATOM 641 O O . GLY A 1 88 ? -21.586 6.085 10.358 1.00 65.56 88 GLY A O 1
ATOM 642 N N . GLY A 1 89 ? -20.540 4.408 11.394 1.00 54.50 89 GLY A N 1
ATOM 643 C CA . GLY A 1 89 ? -21.770 3.759 11.883 1.00 54.50 89 GLY A CA 1
ATOM 644 C C . GLY A 1 89 ? -22.615 3.061 10.808 1.00 54.50 89 GLY A C 1
ATOM 645 O O . GLY A 1 89 ? -23.474 2.248 11.140 1.00 54.50 89 GLY A O 1
ATOM 646 N N . THR A 1 90 ? -22.334 3.282 9.524 1.00 48.16 90 THR A N 1
ATOM 647 C CA . THR A 1 90 ? -22.864 2.453 8.444 1.00 48.16 90 THR A CA 1
ATOM 648 C C . THR A 1 90 ? -22.063 1.161 8.385 1.00 48.16 90 THR A C 1
ATOM 650 O O . THR A 1 90 ? -20.914 1.126 7.936 1.00 48.16 90 THR A O 1
ATOM 653 N N . ALA A 1 91 ? -22.665 0.075 8.863 1.00 48.44 91 ALA A N 1
ATOM 654 C CA . ALA A 1 91 ? -22.222 -1.262 8.517 1.00 48.44 91 ALA A CA 1
ATOM 655 C C . ALA A 1 91 ? -22.400 -1.421 7.002 1.00 48.44 91 ALA A C 1
ATOM 657 O O . ALA A 1 91 ? -23.477 -1.778 6.533 1.00 48.44 91 ALA A O 1
ATOM 658 N N . GLU A 1 92 ? -21.364 -1.123 6.215 1.00 48.66 92 GLU A N 1
ATOM 659 C CA . GLU A 1 92 ? -21.301 -1.610 4.840 1.00 48.66 92 GLU A CA 1
ATOM 660 C C . GLU A 1 92 ? -21.182 -3.134 4.912 1.00 48.66 92 GLU A C 1
ATOM 662 O O . GLU A 1 92 ? -20.086 -3.702 4.910 1.00 48.66 92 GLU A O 1
ATOM 667 N N . ALA A 1 93 ? -22.342 -3.781 5.014 1.00 43.38 93 ALA A N 1
ATOM 668 C CA . ALA A 1 93 ? -22.562 -5.211 4.912 1.00 43.38 93 ALA A CA 1
ATOM 669 C C . ALA A 1 93 ? -22.380 -5.662 3.454 1.00 43.38 93 ALA A C 1
ATOM 671 O O . ALA A 1 93 ? -23.254 -6.274 2.852 1.00 43.38 93 ALA A O 1
ATOM 672 N N . GLY A 1 94 ? -21.238 -5.329 2.858 1.00 48.78 94 GLY A N 1
ATOM 673 C CA . GLY A 1 94 ? -20.713 -6.127 1.763 1.00 48.78 94 GLY A CA 1
ATOM 674 C C . GLY A 1 94 ? -20.104 -7.375 2.385 1.00 48.78 94 GLY A C 1
ATOM 675 O O . GLY A 1 94 ? -19.322 -7.248 3.331 1.00 48.78 94 GLY A O 1
ATOM 676 N N . ALA A 1 95 ? -20.469 -8.563 1.897 1.00 52.59 95 ALA A N 1
ATOM 677 C CA . ALA A 1 95 ? -19.801 -9.798 2.293 1.00 52.59 95 ALA A CA 1
ATOM 678 C C . ALA A 1 95 ? -18.288 -9.593 2.132 1.00 52.59 95 ALA A C 1
ATOM 680 O O . ALA A 1 95 ? -17.806 -9.317 1.031 1.00 52.59 95 ALA A O 1
ATOM 681 N N . ALA A 1 96 ? -17.552 -9.624 3.246 1.00 57.22 96 ALA A N 1
ATOM 682 C CA . ALA A 1 96 ? -16.110 -9.461 3.204 1.00 57.22 96 ALA A CA 1
ATOM 683 C C . ALA A 1 96 ? -15.549 -10.600 2.333 1.00 57.22 96 ALA A C 1
ATOM 685 O O . ALA A 1 96 ? -15.881 -11.755 2.611 1.00 57.22 96 ALA A O 1
ATOM 686 N N . PRO A 1 97 ? -14.755 -10.304 1.287 1.00 61.91 97 PRO A N 1
ATOM 687 C CA . PRO A 1 97 ? -14.309 -11.312 0.328 1.00 61.91 97 PRO A CA 1
ATOM 688 C C . PRO A 1 97 ? -13.649 -12.495 1.035 1.00 61.91 97 PRO A C 1
ATOM 690 O O . PRO A 1 97 ? -12.759 -12.271 1.848 1.00 61.91 97 PRO A O 1
ATOM 693 N N . GLU A 1 98 ? -14.024 -13.737 0.720 1.00 70.12 98 GLU A N 1
ATOM 694 C CA . GLU A 1 98 ? -13.411 -14.915 1.361 1.00 70.12 98 GLU A CA 1
ATOM 695 C C . GLU A 1 98 ? -11.886 -14.968 1.152 1.00 70.12 98 GLU A C 1
ATOM 697 O O . GLU A 1 98 ? -11.156 -15.454 2.017 1.00 70.12 98 GLU A O 1
ATOM 702 N N . ASP A 1 99 ? -11.401 -14.407 0.037 1.00 82.44 99 ASP A N 1
ATOM 703 C CA . ASP A 1 99 ? -9.977 -14.242 -0.251 1.00 82.44 99 ASP A CA 1
ATOM 704 C C . ASP A 1 99 ? -9.314 -13.203 0.686 1.00 82.44 99 ASP A C 1
ATOM 706 O O . ASP A 1 99 ? -9.646 -12.010 0.632 1.00 82.44 99 ASP A O 1
ATOM 710 N N . PRO A 1 100 ? -8.302 -13.605 1.486 1.00 83.75 100 PRO A N 1
ATOM 711 C CA . PRO A 1 100 ? -7.538 -12.701 2.343 1.00 83.75 100 PRO A CA 1
ATOM 712 C C . PRO A 1 100 ? -6.905 -11.511 1.613 1.00 83.75 100 PRO A C 1
ATOM 714 O O . PRO A 1 100 ? -6.782 -10.433 2.199 1.00 83.75 100 PRO A O 1
ATOM 717 N N . ALA A 1 101 ? -6.488 -11.678 0.353 1.00 82.12 101 ALA A N 1
ATOM 718 C CA . ALA A 1 101 ? -5.865 -10.598 -0.408 1.00 82.12 101 ALA A CA 1
ATOM 719 C C . ALA A 1 101 ? -6.905 -9.561 -0.863 1.00 82.12 101 ALA A C 1
ATOM 721 O O . ALA A 1 101 ? -6.673 -8.355 -0.747 1.00 82.12 101 ALA A O 1
ATOM 722 N N . ALA A 1 102 ? -8.073 -10.007 -1.328 1.00 82.06 102 ALA A N 1
ATOM 723 C CA . ALA A 1 102 ? -9.205 -9.131 -1.619 1.00 82.06 102 ALA A CA 1
ATOM 724 C C . ALA A 1 102 ? -9.710 -8.395 -0.367 1.00 82.06 102 ALA A C 1
ATOM 726 O O . ALA A 1 102 ? -9.943 -7.185 -0.432 1.00 82.06 102 ALA A O 1
ATOM 727 N N . ALA A 1 103 ? -9.792 -9.076 0.781 1.00 86.62 103 ALA A N 1
ATOM 728 C CA . ALA A 1 103 ? -10.121 -8.444 2.058 1.00 86.62 103 ALA A CA 1
ATOM 729 C C . ALA A 1 103 ? -9.092 -7.363 2.443 1.00 86.62 103 ALA A C 1
ATOM 731 O O . ALA A 1 103 ? -9.472 -6.243 2.785 1.00 86.62 103 ALA A O 1
ATOM 732 N N . ALA A 1 104 ? -7.790 -7.648 2.304 1.00 89.00 104 ALA A N 1
ATOM 733 C CA . ALA A 1 104 ? -6.729 -6.675 2.573 1.00 89.00 104 ALA A CA 1
ATOM 734 C C . ALA A 1 104 ? -6.844 -5.422 1.690 1.00 89.00 104 ALA A C 1
ATOM 736 O O . ALA A 1 104 ? -6.724 -4.307 2.198 1.00 89.00 104 ALA A O 1
ATOM 737 N N . ARG A 1 105 ? -7.131 -5.583 0.389 1.00 86.25 105 ARG A N 1
ATOM 738 C CA . ARG A 1 105 ? -7.352 -4.456 -0.538 1.00 86.25 105 ARG A CA 1
ATOM 739 C C . ARG A 1 105 ? -8.566 -3.618 -0.141 1.00 86.25 105 ARG A C 1
ATOM 741 O O . ARG A 1 105 ? -8.469 -2.392 -0.101 1.00 86.25 105 ARG A O 1
ATOM 748 N N . LEU A 1 106 ? -9.683 -4.266 0.196 1.00 86.88 106 LEU A N 1
ATOM 749 C CA . LEU A 1 106 ? -10.901 -3.586 0.643 1.00 86.88 106 LEU A CA 1
ATOM 750 C C . LEU A 1 106 ? -10.650 -2.774 1.922 1.00 86.88 106 LEU A C 1
ATOM 752 O O . LEU A 1 106 ? -10.997 -1.593 1.997 1.00 86.88 106 LEU A O 1
ATOM 756 N N . PHE A 1 107 ? -10.016 -3.387 2.923 1.00 89.69 107 PHE A N 1
ATOM 757 C CA . PHE A 1 107 ? -9.707 -2.712 4.179 1.00 89.69 107 PHE A CA 1
ATOM 758 C C . PHE A 1 107 ? -8.685 -1.587 3.992 1.00 89.69 107 PHE A C 1
ATOM 760 O O . PHE A 1 107 ? -8.883 -0.507 4.544 1.00 89.69 107 PHE A O 1
ATOM 767 N N . ALA A 1 108 ? -7.657 -1.775 3.161 1.00 89.31 108 ALA A N 1
ATOM 768 C CA . ALA A 1 108 ? -6.698 -0.723 2.829 1.00 89.31 108 ALA A CA 1
ATOM 769 C C . ALA A 1 108 ? -7.381 0.500 2.191 1.00 89.31 108 ALA A C 1
ATOM 771 O O . ALA A 1 108 ? -7.093 1.634 2.576 1.00 89.31 108 ALA A O 1
ATOM 772 N N . ALA A 1 109 ? -8.323 0.289 1.264 1.00 84.56 109 ALA A N 1
ATOM 773 C CA . ALA A 1 109 ? -9.082 1.375 0.643 1.00 84.56 109 ALA A CA 1
ATOM 774 C C . ALA A 1 109 ? -9.920 2.160 1.670 1.00 84.56 109 ALA A C 1
ATOM 776 O O . ALA A 1 109 ? -9.926 3.391 1.658 1.00 84.56 109 ALA A O 1
ATOM 777 N N . ARG A 1 110 ? -10.588 1.462 2.598 1.00 88.38 110 ARG A N 1
ATOM 778 C CA . ARG A 1 110 ? -11.362 2.090 3.684 1.00 88.38 110 ARG A CA 1
ATOM 779 C C . ARG A 1 110 ? -10.472 2.865 4.661 1.00 88.38 110 ARG A C 1
ATOM 781 O O . ARG A 1 110 ? -10.827 3.976 5.044 1.00 88.38 110 ARG A O 1
ATOM 788 N N . LEU A 1 111 ? -9.310 2.323 5.027 1.00 89.56 111 LEU A N 1
ATOM 789 C CA . LEU A 1 111 ? -8.380 2.989 5.945 1.00 89.56 111 LEU A CA 1
ATOM 790 C C . LEU A 1 111 ? -7.819 4.294 5.387 1.00 89.56 111 LEU A C 1
ATOM 792 O O . LEU A 1 111 ? -7.691 5.250 6.139 1.00 89.56 111 LEU A O 1
ATOM 796 N N . ARG A 1 112 ? -7.560 4.382 4.080 1.00 85.50 112 ARG A N 1
ATOM 797 C CA . ARG A 1 112 ? -7.139 5.648 3.451 1.00 85.50 112 ARG A CA 1
ATOM 798 C C . ARG A 1 112 ? -8.187 6.735 3.535 1.00 85.50 112 ARG A C 1
ATOM 800 O O . ARG A 1 112 ? -7.854 7.888 3.773 1.00 85.50 112 ARG A O 1
ATOM 807 N N . ARG A 1 113 ? -9.457 6.371 3.320 1.00 83.12 113 ARG A N 1
ATOM 808 C CA . ARG A 1 113 ? -10.565 7.325 3.459 1.00 83.12 113 ARG A CA 1
ATOM 809 C C . ARG A 1 113 ? -10.578 7.900 4.871 1.00 83.12 113 ARG A C 1
ATOM 811 O O . ARG A 1 113 ? -10.791 9.093 5.035 1.00 83.12 113 ARG A O 1
ATOM 818 N N . LEU A 1 114 ? -10.289 7.063 5.865 1.00 85.56 114 LEU A N 1
ATOM 819 C CA . LEU A 1 114 ? -10.191 7.486 7.254 1.00 85.56 114 LEU A CA 1
ATOM 820 C C . LEU A 1 114 ? -8.922 8.311 7.534 1.00 85.56 114 LEU A C 1
ATOM 822 O O . LEU A 1 114 ? -8.997 9.311 8.236 1.00 85.56 114 LEU A O 1
ATOM 826 N N . GLU A 1 115 ? -7.775 7.951 6.955 1.00 84.81 115 GLU A N 1
ATOM 827 C CA . GLU A 1 115 ? -6.526 8.716 7.080 1.00 84.81 115 GLU A CA 1
ATOM 828 C C . GLU A 1 115 ? -6.664 10.135 6.511 1.00 84.81 115 GLU A C 1
ATOM 830 O O . GLU A 1 115 ? -6.281 11.099 7.170 1.00 84.81 115 GLU A O 1
ATOM 835 N N . ALA A 1 116 ? -7.308 10.282 5.349 1.00 77.19 116 ALA A N 1
ATOM 836 C CA . ALA A 1 116 ? -7.606 11.585 4.756 1.00 77.19 116 ALA A CA 1
ATOM 837 C C . ALA A 1 116 ? -8.523 12.451 5.646 1.00 77.19 116 ALA A C 1
ATOM 839 O O . ALA A 1 116 ? -8.399 13.673 5.655 1.00 77.19 116 ALA A O 1
ATOM 840 N N . GLN A 1 117 ? -9.419 11.830 6.422 1.00 74.44 117 GLN A N 1
ATOM 841 C CA . GLN A 1 117 ? -10.294 12.520 7.382 1.00 74.44 117 GLN A CA 1
ATOM 842 C C . GLN A 1 117 ? -9.574 12.895 8.688 1.00 74.44 117 GLN A C 1
ATOM 844 O O . GLN A 1 117 ? -10.011 13.803 9.391 1.00 74.44 117 GLN A O 1
ATOM 849 N N . ALA A 1 118 ? -8.478 12.212 9.023 1.00 74.38 118 ALA A N 1
ATOM 850 C CA . ALA A 1 118 ? -7.775 12.353 10.295 1.00 74.38 118 ALA A CA 1
ATOM 851 C C . ALA A 1 118 ? -6.672 13.428 10.294 1.00 74.38 118 ALA A C 1
ATOM 853 O O . ALA A 1 118 ? -6.002 13.577 11.312 1.00 74.38 118 ALA A O 1
ATOM 854 N N . ALA A 1 119 ? -6.480 14.169 9.191 1.00 62.28 119 ALA A N 1
ATOM 855 C CA . ALA A 1 119 ? -5.255 14.908 8.838 1.00 62.28 119 ALA A CA 1
ATOM 856 C C . ALA A 1 119 ? -4.707 15.941 9.857 1.00 62.28 119 ALA A C 1
ATOM 858 O O . ALA A 1 119 ? -3.628 16.492 9.649 1.00 62.28 119 ALA A O 1
ATOM 859 N N . SER A 1 120 ? -5.384 16.194 10.975 1.00 66.06 120 SER A N 1
ATOM 860 C CA . SER A 1 120 ? -4.881 17.036 12.071 1.00 66.06 120 SER A CA 1
ATOM 861 C C . SER A 1 120 ? -5.385 16.639 13.464 1.00 66.06 120 SER A C 1
ATOM 863 O O . SER A 1 120 ? -5.081 17.317 14.446 1.00 66.06 120 SER A O 1
ATOM 865 N N . ALA A 1 121 ? -6.149 15.554 13.580 1.00 77.88 121 ALA A N 1
ATOM 866 C CA . ALA A 1 121 ? -6.797 15.164 14.824 1.00 77.88 121 ALA A CA 1
ATOM 867 C C . ALA A 1 121 ? -6.122 13.929 15.426 1.00 77.88 121 ALA A C 1
ATOM 869 O O . ALA A 1 121 ? -5.814 12.965 14.728 1.00 77.88 121 ALA A O 1
ATOM 870 N N . GLY A 1 122 ? -5.903 13.954 16.743 1.00 83.44 122 GLY A N 1
ATOM 871 C CA . GLY A 1 122 ? -5.305 12.823 17.447 1.00 83.44 122 GLY A CA 1
ATOM 872 C C . GLY A 1 122 ? -6.190 11.577 17.384 1.00 83.44 122 GLY A C 1
ATOM 873 O O . GLY A 1 122 ? -7.416 11.682 17.372 1.00 83.44 122 GLY A O 1
ATOM 874 N N . ILE A 1 123 ? -5.584 10.395 17.356 1.00 89.19 123 ILE A N 1
ATOM 875 C CA . ILE A 1 123 ? -6.308 9.119 17.252 1.00 89.19 123 ILE A CA 1
ATOM 876 C C . ILE A 1 123 ? -6.355 8.396 18.595 1.00 89.19 123 ILE A C 1
ATOM 878 O O . ILE A 1 123 ? -5.376 8.377 19.328 1.00 89.19 123 ILE A O 1
ATOM 882 N N . THR A 1 124 ? -7.457 7.732 18.925 1.00 90.00 124 THR A N 1
ATOM 883 C CA . THR A 1 124 ? -7.495 6.840 20.096 1.00 90.00 124 THR A CA 1
ATOM 884 C C . THR A 1 124 ? -8.268 5.563 19.799 1.00 90.00 124 THR A C 1
ATOM 886 O O . THR A 1 124 ? -9.129 5.528 18.922 1.00 90.00 124 THR A O 1
ATOM 889 N N . PHE A 1 125 ? -7.961 4.495 20.540 1.00 91.25 125 PHE A N 1
ATOM 890 C CA . PHE A 1 125 ? -8.619 3.196 20.403 1.00 91.25 125 PHE A CA 1
ATOM 891 C C . PHE A 1 125 ? -9.355 2.825 21.690 1.00 91.25 125 PHE A C 1
ATOM 893 O O . PHE A 1 125 ? -8.757 2.780 22.769 1.00 91.25 125 PHE A O 1
ATOM 900 N N . ARG A 1 126 ? -10.643 2.493 21.574 1.00 91.75 126 ARG A N 1
ATOM 901 C CA . ARG A 1 126 ? -11.446 1.880 22.643 1.00 91.75 126 ARG A CA 1
ATOM 902 C C . ARG A 1 126 ? -11.691 0.419 22.297 1.00 91.75 126 ARG A C 1
ATOM 904 O O . ARG A 1 126 ? -11.967 0.102 21.148 1.00 91.75 126 ARG A O 1
ATOM 911 N N . ARG A 1 127 ? -11.572 -0.479 23.274 1.00 93.12 127 ARG A N 1
ATOM 912 C CA . ARG A 1 127 ? -11.590 -1.933 23.047 1.00 93.12 127 ARG A CA 1
ATOM 913 C C . ARG A 1 127 ? -12.703 -2.562 23.867 1.00 93.12 127 ARG A C 1
ATOM 915 O O . ARG A 1 127 ? -12.784 -2.298 25.065 1.00 93.12 127 ARG A O 1
ATOM 922 N N . ARG A 1 128 ? -13.499 -3.437 23.257 1.00 93.31 128 ARG A N 1
ATOM 923 C CA . ARG A 1 128 ? -14.477 -4.273 23.962 1.00 93.31 128 ARG A CA 1
ATOM 924 C C . ARG A 1 128 ? -14.395 -5.725 23.486 1.00 93.31 128 ARG A C 1
ATOM 926 O O . ARG A 1 128 ? -14.162 -5.949 22.298 1.00 93.31 128 ARG A O 1
ATOM 933 N N . PRO A 1 129 ? -14.555 -6.719 24.374 1.00 93.88 129 PRO A N 1
ATOM 934 C CA . PRO A 1 129 ? -14.748 -8.101 23.948 1.00 93.88 129 PRO A CA 1
ATOM 935 C C . PRO A 1 129 ? -15.959 -8.216 23.016 1.00 93.88 129 PRO A C 1
ATOM 937 O O . PRO A 1 129 ? -16.958 -7.523 23.213 1.00 93.88 129 PRO A O 1
ATOM 940 N N . CYS A 1 130 ? -15.879 -9.090 22.018 1.00 89.00 130 CYS A N 1
ATOM 941 C CA . CYS A 1 130 ? -16.994 -9.384 21.121 1.00 89.00 130 CYS A CA 1
ATOM 942 C C . CYS A 1 130 ? -17.049 -10.879 20.775 1.00 89.00 130 CYS A C 1
ATOM 944 O O . CYS A 1 130 ? -16.160 -11.650 21.141 1.00 89.00 130 CYS A O 1
ATOM 946 N N . ALA A 1 131 ? -18.111 -11.299 20.088 1.00 85.62 131 ALA A N 1
ATOM 947 C CA . ALA A 1 131 ? -18.193 -12.646 19.537 1.00 85.62 131 ALA A CA 1
ATOM 948 C C . ALA A 1 131 ? -17.170 -12.831 18.404 1.00 85.62 131 ALA A C 1
ATOM 950 O O . ALA A 1 131 ? -16.819 -11.882 17.701 1.00 85.62 131 ALA A O 1
ATOM 951 N N . ALA A 1 132 ? -16.706 -14.067 18.205 1.00 79.00 132 ALA A N 1
ATOM 952 C CA . ALA A 1 132 ? -15.825 -14.373 17.087 1.00 79.00 132 ALA A CA 1
ATOM 953 C C . ALA A 1 132 ? -16.547 -14.089 15.752 1.00 79.00 132 ALA A C 1
ATOM 955 O O . ALA A 1 132 ? -17.667 -14.572 15.560 1.00 79.00 132 ALA A O 1
ATOM 956 N N . PRO A 1 133 ? -15.931 -13.331 14.830 1.00 73.75 133 PRO A N 1
ATOM 957 C CA . PRO A 1 133 ? -16.529 -13.043 13.532 1.00 73.75 133 PRO A CA 1
ATOM 958 C C . PRO A 1 133 ? -16.673 -14.340 12.724 1.00 73.75 133 PRO A C 1
ATOM 960 O O . PRO A 1 133 ? -15.709 -15.090 12.568 1.00 73.75 133 PRO A O 1
ATOM 963 N N . GLN A 1 134 ? -17.879 -14.611 12.220 1.00 69.06 134 GLN A N 1
ATOM 964 C CA . GLN A 1 134 ? -18.174 -15.777 11.383 1.00 69.06 134 GLN A CA 1
ATOM 965 C C . GLN A 1 134 ? -18.240 -15.366 9.910 1.00 69.06 134 GLN A C 1
ATOM 967 O O . GLN A 1 134 ? -18.845 -14.348 9.585 1.00 69.06 134 GLN A O 1
ATOM 972 N N . GLY A 1 135 ? -17.628 -16.154 9.021 1.00 61.16 135 GLY A N 1
ATOM 973 C CA . GLY A 1 135 ? -17.806 -16.021 7.567 1.00 61.16 135 GLY A CA 1
ATOM 974 C C . GLY A 1 135 ? -17.271 -14.734 6.925 1.00 61.16 135 GLY A C 1
ATOM 975 O O . GLY A 1 135 ? -17.575 -14.476 5.767 1.00 61.16 135 GLY A O 1
ATOM 976 N N . ALA A 1 136 ? -16.491 -13.920 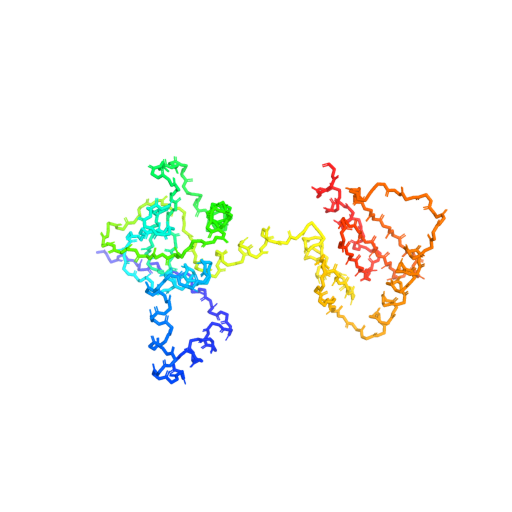7.641 1.00 63.72 136 ALA A N 1
ATOM 977 C CA . ALA A 1 136 ? -15.915 -12.698 7.094 1.00 63.72 136 ALA A CA 1
ATOM 978 C C . ALA A 1 136 ? -14.489 -12.939 6.580 1.00 63.72 136 ALA A C 1
ATOM 980 O O . ALA A 1 136 ? -13.626 -13.431 7.316 1.00 63.72 136 ALA A O 1
ATOM 981 N N . GLY A 1 137 ? -14.233 -12.543 5.332 1.00 76.38 137 GLY A N 1
ATOM 982 C CA . GLY A 1 137 ? -12.891 -12.328 4.803 1.00 76.38 137 GLY A CA 1
ATOM 983 C C . GLY A 1 137 ? -11.968 -11.633 5.795 1.00 76.38 137 GLY A C 1
ATOM 984 O O . GLY A 1 137 ? -12.289 -10.549 6.283 1.00 76.38 137 GLY A O 1
ATOM 985 N N . SER A 1 138 ? -10.819 -12.242 6.096 1.00 88.44 138 SER A N 1
ATOM 986 C CA . SER A 1 138 ? -9.866 -11.702 7.069 1.00 88.44 138 SER A CA 1
ATOM 987 C C . SER A 1 138 ? -8.463 -11.575 6.498 1.00 88.44 138 SER A C 1
ATOM 989 O O . SER A 1 138 ? -8.006 -12.437 5.745 1.00 88.44 138 SER A O 1
ATOM 991 N N . CYS A 1 139 ? -7.738 -10.541 6.919 1.00 90.06 139 CYS A N 1
ATOM 992 C CA . CYS A 1 139 ? -6.338 -10.349 6.555 1.00 90.06 139 CYS A CA 1
ATOM 993 C C . CYS A 1 139 ? -5.464 -10.123 7.791 1.00 90.06 139 CYS A C 1
ATOM 995 O O . CYS A 1 139 ? -5.916 -9.621 8.821 1.00 90.06 139 CYS A O 1
ATOM 997 N N . THR A 1 140 ? -4.191 -10.495 7.705 1.00 91.69 140 THR A N 1
ATOM 998 C CA . THR A 1 140 ? -3.201 -10.168 8.742 1.00 91.69 140 THR A CA 1
ATOM 999 C C . THR A 1 140 ? -2.765 -8.703 8.637 1.00 91.69 140 THR A C 1
ATOM 1001 O O . THR A 1 140 ? -2.956 -8.062 7.601 1.00 91.69 140 THR A O 1
ATOM 1004 N N . ALA A 1 141 ? -2.122 -8.177 9.684 1.00 90.19 141 ALA A N 1
ATOM 1005 C CA . ALA A 1 141 ? -1.497 -6.853 9.631 1.00 90.19 141 ALA A CA 1
ATOM 1006 C C . ALA A 1 141 ? -0.464 -6.744 8.490 1.00 90.19 141 ALA A C 1
ATOM 1008 O O . ALA A 1 141 ? -0.427 -5.735 7.798 1.00 90.19 141 ALA A O 1
ATOM 1009 N N . ALA A 1 142 ? 0.312 -7.802 8.223 1.00 87.06 142 ALA A N 1
ATOM 1010 C CA . ALA A 1 142 ? 1.287 -7.814 7.129 1.00 87.06 142 ALA A CA 1
ATOM 1011 C C . ALA A 1 142 ? 0.619 -7.704 5.745 1.00 87.06 142 ALA A C 1
ATOM 1013 O O . ALA A 1 142 ? 1.029 -6.884 4.929 1.00 87.06 142 ALA A O 1
ATOM 1014 N N . GLN A 1 143 ? -0.449 -8.473 5.503 1.00 89.06 143 GLN A N 1
ATOM 1015 C CA . GLN A 1 143 ? -1.215 -8.400 4.250 1.00 89.06 143 GLN A CA 1
ATOM 1016 C C . GLN A 1 143 ? -1.872 -7.027 4.067 1.00 89.06 143 GLN A C 1
ATOM 1018 O O . GLN A 1 143 ? -1.890 -6.478 2.968 1.00 89.06 143 GLN A O 1
ATOM 1023 N N . LEU A 1 144 ? -2.392 -6.452 5.154 1.00 91.06 144 LEU A N 1
ATOM 1024 C CA . LEU A 1 144 ? -2.970 -5.114 5.141 1.00 91.06 144 LEU A CA 1
ATOM 1025 C C . LEU A 1 144 ? -1.914 -4.040 4.858 1.00 91.06 144 LEU A C 1
ATOM 1027 O O . LEU A 1 144 ? -2.161 -3.144 4.058 1.00 91.06 144 LEU A O 1
ATOM 1031 N N . GLN A 1 145 ? -0.734 -4.142 5.473 1.00 89.62 145 GLN A N 1
ATOM 1032 C CA . GLN A 1 145 ? 0.395 -3.248 5.225 1.00 89.62 145 GLN A CA 1
ATOM 1033 C C . GLN A 1 145 ? 0.853 -3.322 3.767 1.00 89.62 145 GLN A C 1
ATOM 1035 O O . GLN A 1 145 ? 1.110 -2.288 3.156 1.00 89.62 145 GLN A O 1
ATOM 1040 N N . GLU A 1 146 ? 0.919 -4.520 3.189 1.00 85.81 146 GLU A N 1
ATOM 1041 C CA . GLU A 1 146 ? 1.251 -4.704 1.778 1.00 85.81 146 GLU A CA 1
ATOM 1042 C C . GLU A 1 146 ? 0.197 -4.070 0.862 1.00 85.81 146 GLU A C 1
ATOM 1044 O O . GLU A 1 146 ? 0.552 -3.341 -0.063 1.00 85.81 146 GLU A O 1
ATOM 1049 N N . ALA A 1 147 ? -1.093 -4.266 1.149 1.00 85.88 147 ALA A N 1
ATOM 1050 C CA . ALA A 1 147 ? -2.182 -3.649 0.394 1.00 85.88 147 ALA A CA 1
ATOM 1051 C C . ALA A 1 147 ? -2.193 -2.114 0.519 1.00 85.88 147 ALA A C 1
ATOM 1053 O O . ALA A 1 147 ? -2.405 -1.409 -0.470 1.00 85.88 147 ALA A O 1
ATOM 1054 N N . LEU A 1 148 ? -1.914 -1.584 1.715 1.00 86.81 148 LEU A N 1
ATOM 1055 C CA . LEU A 1 148 ? -1.732 -0.152 1.951 1.00 86.81 148 LEU A CA 1
ATOM 1056 C C . LEU A 1 148 ? -0.535 0.379 1.161 1.00 86.81 148 LEU A C 1
ATOM 1058 O O . LEU A 1 148 ? -0.675 1.377 0.468 1.00 86.81 148 LEU A O 1
ATOM 1062 N N . ALA A 1 149 ? 0.610 -0.301 1.187 1.00 82.06 149 ALA A N 1
ATOM 1063 C CA . ALA A 1 149 ? 1.778 0.100 0.413 1.00 82.06 149 ALA A CA 1
ATOM 1064 C C . ALA A 1 149 ? 1.522 0.027 -1.098 1.00 82.06 149 ALA A C 1
ATOM 1066 O O . ALA A 1 149 ? 1.959 0.907 -1.829 1.00 82.06 149 ALA A O 1
ATOM 1067 N N . ALA A 1 150 ? 0.817 -1.002 -1.575 1.00 76.44 150 ALA A N 1
ATOM 1068 C CA . ALA A 1 150 ? 0.480 -1.183 -2.983 1.00 76.44 150 ALA A CA 1
ATOM 1069 C C . ALA A 1 150 ? -0.412 -0.056 -3.500 1.00 76.44 150 ALA A C 1
ATOM 1071 O O . ALA A 1 150 ? -0.088 0.557 -4.510 1.00 76.44 150 ALA A O 1
ATOM 1072 N N . ALA A 1 151 ? -1.479 0.279 -2.779 1.00 71.44 151 ALA A N 1
ATOM 1073 C CA . ALA A 1 151 ? -2.363 1.350 -3.209 1.00 71.44 151 ALA A CA 1
ATOM 1074 C C . ALA A 1 151 ? -1.708 2.747 -3.081 1.00 71.44 151 ALA A C 1
ATOM 1076 O O . ALA A 1 151 ? -2.205 3.704 -3.663 1.00 71.44 151 ALA A O 1
ATOM 1077 N N . SER A 1 152 ? -0.631 2.912 -2.292 1.00 68.12 152 SER A N 1
ATOM 1078 C CA . SER A 1 152 ? 0.059 4.207 -2.105 1.00 68.12 152 SER A CA 1
ATOM 1079 C C . SER A 1 152 ? 1.113 4.425 -3.174 1.00 68.12 152 SER A C 1
ATOM 1081 O O . SER A 1 152 ? 1.757 5.469 -3.191 1.00 68.12 152 SER A O 1
ATOM 1083 N N . ARG A 1 153 ? 1.324 3.433 -4.044 1.00 76.19 153 ARG A N 1
ATOM 1084 C CA . ARG A 1 153 ? 2.186 3.604 -5.199 1.00 76.19 153 ARG A CA 1
ATOM 1085 C C . ARG A 1 153 ? 1.487 4.550 -6.153 1.00 76.19 153 ARG A C 1
ATOM 1087 O O . ARG A 1 153 ? 0.333 4.340 -6.518 1.00 76.19 153 ARG A O 1
ATOM 1094 N N . SER A 1 154 ? 2.231 5.552 -6.584 1.00 82.56 154 SER A N 1
ATOM 1095 C CA . SER A 1 154 ? 1.905 6.279 -7.794 1.00 82.56 154 SER A CA 1
ATOM 1096 C C . SER A 1 154 ? 1.759 5.307 -8.977 1.00 82.56 154 SER A C 1
ATOM 1098 O O . SER A 1 154 ? 2.267 4.173 -8.929 1.00 82.56 154 SER A O 1
ATOM 1100 N N . PRO A 1 155 ? 1.103 5.725 -10.069 1.00 85.81 155 PRO A N 1
ATOM 1101 C CA . PRO A 1 155 ? 1.073 4.944 -11.302 1.00 85.81 155 PRO A CA 1
ATOM 1102 C C . PRO A 1 155 ? 2.476 4.489 -11.751 1.00 85.81 155 PRO A C 1
ATOM 1104 O O . PRO A 1 155 ? 2.671 3.316 -12.076 1.00 85.81 155 PRO A O 1
ATOM 1107 N N . LEU A 1 156 ? 3.496 5.354 -11.639 1.00 89.00 156 LEU A N 1
ATOM 1108 C CA . LEU A 1 156 ? 4.886 4.983 -11.938 1.00 89.00 156 LEU A CA 1
ATOM 1109 C C . LEU A 1 156 ? 5.473 3.997 -10.920 1.00 89.00 156 LEU A C 1
ATOM 1111 O O . LEU A 1 156 ? 6.173 3.057 -11.297 1.00 89.00 156 LEU A O 1
ATOM 1115 N N . GLY A 1 157 ? 5.150 4.132 -9.634 1.00 86.81 157 GLY A N 1
ATOM 1116 C CA . GLY A 1 157 ? 5.512 3.146 -8.618 1.00 86.81 157 GLY A CA 1
ATOM 1117 C C . GLY A 1 157 ? 4.914 1.760 -8.897 1.00 86.81 157 GLY A C 1
ATOM 1118 O O . GLY A 1 157 ? 5.563 0.739 -8.628 1.00 86.81 157 GLY A O 1
ATOM 1119 N N . THR A 1 158 ? 3.708 1.712 -9.465 1.00 86.25 158 THR A N 1
ATOM 1120 C CA . THR A 1 158 ? 3.034 0.480 -9.904 1.00 86.25 158 THR A CA 1
ATOM 1121 C C . THR A 1 158 ? 3.733 -0.116 -11.122 1.00 86.25 158 THR A C 1
ATOM 1123 O O . THR A 1 158 ? 4.130 -1.283 -11.071 1.00 86.25 158 THR A O 1
ATOM 1126 N N . LEU A 1 159 ? 4.015 0.694 -12.148 1.00 89.50 159 LEU A N 1
ATOM 1127 C CA . LEU A 1 159 ? 4.762 0.269 -13.336 1.00 89.50 159 LEU A CA 1
ATOM 1128 C C . LEU A 1 159 ? 6.154 -0.277 -12.983 1.00 89.50 159 LEU A C 1
ATOM 1130 O O . LEU A 1 159 ? 6.534 -1.360 -13.426 1.00 89.50 159 LEU A O 1
ATOM 1134 N N . ARG A 1 160 ? 6.892 0.410 -12.101 1.00 91.12 160 ARG A N 1
ATOM 1135 C CA . ARG A 1 160 ? 8.190 -0.053 -11.576 1.00 91.12 160 ARG A CA 1
ATOM 1136 C C . ARG A 1 160 ? 8.086 -1.436 -10.941 1.00 91.12 160 ARG A C 1
ATOM 1138 O O . ARG A 1 160 ? 8.990 -2.255 -11.072 1.00 91.12 160 ARG A O 1
ATOM 1145 N N . SER A 1 161 ? 7.002 -1.682 -10.214 1.00 85.81 161 SER A N 1
ATOM 1146 C CA . SER A 1 161 ? 6.802 -2.943 -9.503 1.00 85.81 161 SER A CA 1
ATOM 1147 C C . SER A 1 161 ? 6.495 -4.087 -10.463 1.00 85.81 161 SER A C 1
ATOM 1149 O O . SER A 1 161 ? 7.038 -5.173 -10.286 1.00 85.81 161 SER A O 1
ATOM 1151 N N . ALA A 1 162 ? 5.698 -3.832 -11.505 1.00 86.31 162 ALA A N 1
ATOM 1152 C CA . ALA A 1 162 ? 5.471 -4.785 -12.590 1.00 86.31 162 ALA A CA 1
ATOM 1153 C C . ALA A 1 162 ? 6.769 -5.087 -13.365 1.00 86.31 162 ALA A C 1
ATOM 1155 O O . ALA A 1 162 ? 7.034 -6.232 -13.728 1.00 86.31 162 ALA A O 1
ATOM 1156 N N . ALA A 1 163 ? 7.628 -4.077 -13.540 1.00 88.31 163 ALA A N 1
ATOM 1157 C CA . ALA A 1 163 ? 8.927 -4.216 -14.191 1.00 88.31 163 ALA A CA 1
ATOM 1158 C C . ALA A 1 163 ? 9.987 -4.937 -13.342 1.00 88.31 163 ALA A C 1
ATOM 1160 O O . ALA A 1 163 ? 11.000 -5.365 -13.890 1.00 88.31 163 ALA A O 1
ATOM 1161 N N . ALA A 1 164 ? 9.800 -5.076 -12.024 1.00 83.81 164 ALA A N 1
ATOM 1162 C CA . ALA A 1 164 ? 10.880 -5.423 -11.092 1.00 83.81 164 ALA A CA 1
ATOM 1163 C C . ALA A 1 164 ? 11.577 -6.760 -11.397 1.00 83.81 164 ALA A C 1
ATOM 1165 O O . ALA A 1 164 ? 12.781 -6.877 -11.188 1.00 83.81 164 ALA A O 1
ATOM 1166 N N . ALA A 1 165 ? 10.839 -7.753 -11.902 1.00 82.62 165 ALA A N 1
ATOM 1167 C CA . ALA A 1 165 ? 11.392 -9.064 -12.250 1.00 82.62 165 ALA A CA 1
ATOM 1168 C C . ALA A 1 165 ? 12.110 -9.092 -13.612 1.00 82.62 165 ALA A C 1
ATOM 1170 O O . ALA A 1 165 ? 12.881 -10.008 -13.879 1.00 82.62 165 ALA A O 1
ATOM 1171 N N . GLN A 1 166 ? 11.837 -8.117 -14.480 1.00 89.31 166 GLN A N 1
ATOM 1172 C CA . GLN A 1 166 ? 12.286 -8.107 -15.876 1.00 89.31 166 GLN A CA 1
ATOM 1173 C C . GLN A 1 166 ? 13.301 -6.992 -16.165 1.00 89.31 166 GLN A C 1
ATOM 1175 O O . GLN A 1 166 ? 14.040 -7.062 -17.146 1.00 89.31 166 GLN A O 1
ATOM 1180 N N . ALA A 1 167 ? 13.348 -5.960 -15.322 1.00 92.94 167 ALA A N 1
ATOM 1181 C CA . ALA A 1 167 ? 14.283 -4.858 -15.448 1.00 92.94 167 ALA A CA 1
ATOM 1182 C C . ALA A 1 167 ? 15.694 -5.264 -15.025 1.00 92.94 167 ALA A C 1
ATOM 1184 O O . ALA A 1 167 ? 15.920 -5.776 -13.931 1.00 92.94 167 ALA A O 1
ATOM 1185 N N . LEU A 1 168 ? 16.659 -4.964 -15.892 1.00 95.06 168 LEU A N 1
ATOM 1186 C CA . LEU A 1 168 ? 18.085 -5.140 -15.624 1.00 95.06 168 LEU A CA 1
ATOM 1187 C C . LEU A 1 168 ? 18.594 -4.068 -14.655 1.00 95.06 168 LEU A C 1
ATOM 1189 O O . LEU A 1 168 ? 19.461 -4.335 -13.827 1.00 95.06 168 LEU A O 1
ATOM 1193 N N . ALA A 1 169 ? 18.057 -2.851 -14.761 1.00 95.69 169 ALA A N 1
ATOM 1194 C CA . ALA A 1 169 ? 18.288 -1.761 -13.823 1.00 95.69 169 ALA A CA 1
ATOM 1195 C C . ALA A 1 169 ? 17.134 -0.753 -13.867 1.00 95.69 169 ALA A C 1
ATOM 1197 O O . ALA A 1 169 ? 16.385 -0.698 -14.843 1.00 95.69 169 ALA A O 1
ATOM 1198 N N . TRP A 1 170 ? 17.003 0.065 -12.828 1.00 95.88 170 TRP A N 1
ATOM 1199 C CA . TRP A 1 170 ? 15.973 1.094 -12.748 1.00 95.88 170 TRP A CA 1
ATOM 1200 C C . TRP A 1 170 ? 16.385 2.276 -11.866 1.00 95.88 170 TRP A C 1
ATOM 1202 O O . TRP A 1 170 ? 17.162 2.130 -10.920 1.00 95.88 170 TRP A O 1
ATOM 1212 N N . ILE A 1 171 ? 15.815 3.444 -12.161 1.00 93.62 171 ILE A N 1
ATOM 1213 C CA . ILE A 1 171 ? 15.845 4.649 -11.324 1.00 93.62 171 ILE A CA 1
ATOM 1214 C C . ILE A 1 171 ? 14.415 5.177 -11.224 1.00 93.62 171 ILE A C 1
ATOM 1216 O O . ILE A 1 171 ? 13.778 5.418 -12.243 1.00 93.62 171 ILE A O 1
ATOM 1220 N N . HIS A 1 172 ? 13.922 5.369 -10.006 1.00 92.12 172 HIS A N 1
ATOM 1221 C CA . HIS A 1 172 ? 12.637 5.996 -9.724 1.00 92.12 172 HIS A CA 1
ATOM 1222 C C . HIS A 1 172 ? 12.863 7.292 -8.949 1.00 92.12 172 HIS A C 1
ATOM 1224 O O . HIS A 1 172 ? 13.416 7.277 -7.847 1.00 92.12 172 HIS A O 1
ATOM 1230 N N . CYS A 1 173 ? 12.435 8.399 -9.535 1.00 89.38 173 CYS A N 1
ATOM 1231 C CA . CYS A 1 173 ? 12.380 9.713 -8.921 1.00 89.38 173 CYS A CA 1
ATOM 1232 C C . CYS A 1 173 ? 10.923 9.968 -8.507 1.00 89.38 173 CYS A C 1
ATOM 1234 O O . CYS A 1 173 ? 10.116 10.313 -9.372 1.00 89.38 173 CYS A O 1
ATOM 1236 N N . PRO A 1 174 ? 10.570 9.741 -7.232 1.00 83.50 174 PRO A N 1
ATOM 1237 C CA . PRO A 1 174 ? 9.244 10.081 -6.721 1.00 83.50 174 PRO A CA 1
ATOM 1238 C C . PRO A 1 174 ? 9.009 11.597 -6.743 1.00 83.50 174 PRO A C 1
ATOM 1240 O O . PRO A 1 174 ? 9.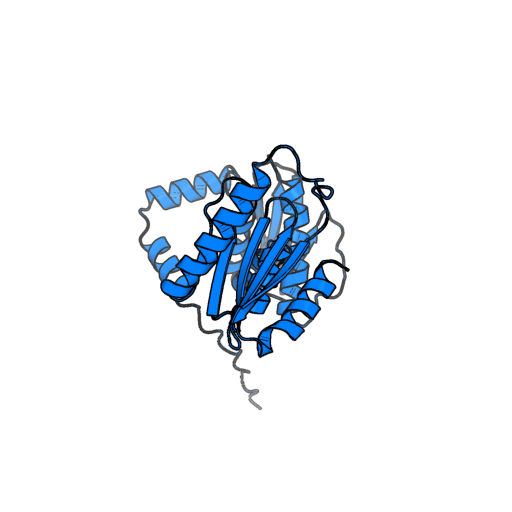964 12.375 -6.771 1.00 83.50 174 PRO A O 1
ATOM 1243 N N . ALA A 1 175 ? 7.742 12.007 -6.676 1.00 78.94 175 ALA A N 1
ATOM 1244 C CA . ALA A 1 175 ? 7.366 13.416 -6.685 1.00 78.94 175 ALA A CA 1
ATOM 1245 C C . ALA A 1 175 ? 7.898 14.150 -5.442 1.00 78.94 175 ALA A C 1
ATOM 1247 O O . ALA A 1 175 ? 7.997 13.595 -4.339 1.00 78.94 175 ALA A O 1
ATOM 1248 N N . GLY A 1 176 ? 8.193 15.440 -5.613 1.00 72.62 176 GLY A N 1
ATOM 1249 C CA . GLY A 1 176 ? 8.669 16.323 -4.549 1.00 72.62 176 GLY A CA 1
ATOM 1250 C C . GLY A 1 176 ? 10.162 16.176 -4.230 1.00 72.62 176 GLY A C 1
ATOM 1251 O O . GLY A 1 176 ? 10.964 15.737 -5.045 1.00 72.62 176 GLY A O 1
ATOM 1252 N N . ALA A 1 177 ? 10.563 16.578 -3.020 1.00 63.91 177 ALA A N 1
ATOM 1253 C CA . ALA A 1 177 ? 11.971 16.628 -2.600 1.00 63.91 177 ALA A CA 1
ATOM 1254 C C . ALA A 1 177 ? 12.548 15.268 -2.147 1.00 63.91 177 ALA A C 1
ATOM 1256 O O . ALA A 1 177 ? 13.555 15.217 -1.437 1.00 63.91 177 ALA A O 1
ATOM 1257 N N . GLN A 1 178 ? 11.895 14.160 -2.496 1.00 74.19 178 GLN A N 1
ATOM 1258 C CA . GLN A 1 178 ? 12.335 12.827 -2.097 1.00 74.19 178 GLN A CA 1
ATOM 1259 C C . GLN A 1 178 ? 13.540 12.370 -2.930 1.00 74.19 178 GLN A C 1
ATOM 1261 O O . GLN A 1 178 ? 13.642 12.629 -4.128 1.00 74.19 178 GLN A O 1
ATOM 1266 N N . ALA A 1 179 ? 14.475 11.670 -2.282 1.00 80.62 179 ALA A N 1
ATOM 1267 C CA . ALA A 1 179 ? 15.669 11.177 -2.953 1.00 80.62 179 ALA A CA 1
ATOM 1268 C C . ALA A 1 179 ? 15.314 10.095 -3.996 1.00 80.62 179 ALA A C 1
ATOM 1270 O O . ALA A 1 179 ? 14.458 9.245 -3.729 1.00 80.62 179 ALA A O 1
ATOM 1271 N N . PRO A 1 180 ? 15.998 10.065 -5.155 1.00 86.50 180 PRO A N 1
ATOM 1272 C CA . PRO A 1 180 ? 15.814 9.010 -6.140 1.00 86.50 180 PRO A CA 1
ATOM 1273 C C . PRO A 1 180 ? 16.175 7.648 -5.553 1.00 86.50 180 PRO A C 1
ATOM 1275 O O . PRO A 1 180 ? 17.212 7.494 -4.904 1.00 86.50 180 PRO A O 1
ATOM 1278 N N . VAL A 1 181 ? 15.363 6.641 -5.851 1.00 89.94 181 VAL A N 1
ATOM 1279 C CA . VAL A 1 181 ? 15.638 5.245 -5.502 1.00 89.94 181 VAL A CA 1
ATOM 1280 C C . VAL A 1 181 ? 16.098 4.517 -6.760 1.00 89.94 181 VAL A C 1
ATOM 1282 O O . VAL A 1 181 ? 15.605 4.788 -7.853 1.00 89.94 181 VAL A O 1
ATOM 1285 N N . SER A 1 182 ? 17.051 3.597 -6.638 1.00 92.31 182 SER A N 1
ATOM 1286 C CA . SER A 1 182 ? 17.588 2.867 -7.788 1.00 92.31 182 SER A CA 1
ATOM 1287 C C . SER A 1 182 ? 17.929 1.424 -7.444 1.00 92.31 182 SER A C 1
ATOM 1289 O O . SER A 1 182 ? 18.106 1.080 -6.275 1.00 92.31 182 SER A O 1
ATOM 1291 N N . GLY A 1 183 ? 18.015 0.579 -8.467 1.00 91.44 183 GLY A N 1
ATOM 1292 C CA . GLY A 1 183 ? 18.424 -0.812 -8.322 1.00 91.44 183 GLY A CA 1
ATOM 1293 C C . GLY A 1 183 ? 18.980 -1.378 -9.622 1.00 91.44 183 GLY A C 1
ATOM 1294 O O . GLY A 1 183 ? 18.529 -1.015 -10.704 1.00 91.44 183 GLY A O 1
ATOM 1295 N N . GLY A 1 184 ? 19.966 -2.267 -9.508 1.00 92.25 184 GLY A N 1
ATOM 1296 C CA . GLY A 1 184 ? 20.625 -2.924 -10.637 1.00 92.25 184 GLY A CA 1
ATOM 1297 C C . GLY A 1 184 ? 22.141 -2.693 -10.676 1.00 92.25 184 GLY A C 1
ATOM 1298 O O . GLY A 1 184 ? 22.702 -2.059 -9.779 1.00 92.25 184 GLY A O 1
ATOM 1299 N N . PRO A 1 185 ? 22.831 -3.221 -11.700 1.00 93.50 185 PRO A N 1
ATOM 1300 C CA . PRO A 1 185 ? 24.276 -3.094 -11.845 1.00 93.50 185 PRO A CA 1
ATOM 1301 C C . PRO A 1 185 ? 24.731 -1.644 -12.061 1.00 93.50 185 PRO A C 1
ATOM 1303 O O . PRO A 1 185 ? 24.162 -0.918 -12.879 1.00 93.50 185 PRO A O 1
ATOM 1306 N N . ALA A 1 186 ? 25.833 -1.259 -11.409 1.00 93.31 186 ALA A N 1
ATOM 1307 C CA . ALA A 1 186 ? 26.459 0.062 -11.528 1.00 93.31 186 ALA A CA 1
ATOM 1308 C C . ALA A 1 186 ? 26.628 0.597 -12.972 1.00 93.31 186 ALA A C 1
ATOM 1310 O O . ALA A 1 186 ? 26.285 1.761 -13.188 1.00 93.31 186 ALA A O 1
ATOM 1311 N N . PRO A 1 187 ? 27.087 -0.186 -13.977 1.00 91.81 187 PRO A N 1
ATOM 1312 C CA . PRO A 1 187 ? 27.243 0.340 -15.337 1.00 91.81 187 PRO A CA 1
ATOM 1313 C C . PRO A 1 187 ? 25.910 0.750 -15.979 1.00 91.81 187 PRO A C 1
ATOM 1315 O O . PRO A 1 187 ? 25.843 1.766 -16.667 1.00 91.81 187 PRO A O 1
ATOM 1318 N N . LEU A 1 188 ? 24.829 0.008 -15.721 1.00 92.69 188 LEU A N 1
ATOM 1319 C CA . LEU A 1 188 ? 23.500 0.362 -16.225 1.00 92.69 188 LEU A CA 1
ATOM 1320 C C . LEU A 1 188 ? 22.926 1.563 -15.473 1.00 92.69 188 LEU A C 1
ATOM 1322 O O . LEU A 1 188 ? 22.325 2.440 -16.085 1.00 92.69 188 LEU A O 1
ATOM 1326 N N . LEU A 1 189 ? 23.164 1.656 -14.163 1.00 94.75 189 LEU A N 1
ATOM 1327 C CA . LEU A 1 189 ? 22.764 2.827 -13.383 1.00 94.75 189 LEU A CA 1
ATOM 1328 C C . LEU A 1 189 ? 23.455 4.108 -13.869 1.00 94.75 189 LEU A C 1
ATOM 1330 O O . LEU A 1 189 ? 22.798 5.141 -13.951 1.00 94.75 189 LEU A O 1
ATOM 1334 N N . GLN A 1 190 ? 24.733 4.053 -14.257 1.00 92.81 190 GLN A N 1
ATOM 1335 C CA . GLN A 1 190 ? 25.428 5.198 -14.862 1.00 92.81 190 GLN A CA 1
ATOM 1336 C C . GLN A 1 190 ? 24.781 5.639 -16.183 1.00 92.81 190 GLN A C 1
ATOM 1338 O O . GLN A 1 190 ? 24.603 6.836 -16.410 1.00 92.81 190 GLN A O 1
ATOM 1343 N N . GLN A 1 191 ? 24.377 4.690 -17.031 1.00 90.19 191 GLN A N 1
ATOM 1344 C CA . GLN A 1 191 ? 23.658 4.996 -18.272 1.00 90.19 191 GLN A CA 1
ATOM 1345 C C . GLN A 1 191 ? 22.288 5.629 -17.995 1.00 90.19 191 GLN A C 1
ATOM 1347 O O . GLN A 1 191 ? 21.961 6.664 -18.575 1.00 90.19 191 GLN A O 1
ATOM 1352 N N . LEU A 1 192 ? 21.508 5.066 -17.066 1.00 93.44 192 LEU A N 1
ATOM 1353 C CA . LEU A 1 192 ? 20.215 5.631 -16.664 1.00 93.44 192 LEU A CA 1
ATOM 1354 C C . LEU A 1 192 ? 20.374 7.025 -16.042 1.00 93.44 192 LEU A C 1
ATOM 1356 O O . LEU A 1 192 ? 19.568 7.917 -16.297 1.00 93.44 192 LEU A O 1
ATOM 1360 N N . GLN A 1 193 ? 21.441 7.248 -15.278 1.00 92.81 193 GLN A N 1
ATOM 1361 C CA . GLN A 1 193 ? 21.763 8.550 -14.708 1.00 92.81 193 GLN A CA 1
ATOM 1362 C C . GLN A 1 193 ? 22.085 9.589 -15.793 1.00 92.81 193 GLN A C 1
ATOM 1364 O O . GLN A 1 193 ? 21.654 10.735 -15.683 1.00 92.81 193 GLN A O 1
ATOM 1369 N N . ALA A 1 194 ? 22.805 9.205 -16.852 1.00 89.44 194 ALA A N 1
ATOM 1370 C CA . ALA A 1 194 ? 23.069 10.088 -17.988 1.00 89.44 194 ALA A CA 1
ATOM 1371 C C . ALA A 1 194 ? 21.770 10.487 -18.705 1.00 89.44 194 ALA A C 1
ATOM 1373 O O . ALA A 1 194 ? 21.560 11.669 -18.984 1.00 89.44 194 ALA A O 1
ATOM 1374 N N . VAL A 1 195 ? 20.865 9.524 -18.921 1.00 87.62 195 VAL A N 1
ATOM 1375 C CA . VAL A 1 195 ? 19.524 9.787 -19.467 1.00 87.62 195 VAL A CA 1
ATOM 1376 C C . VAL A 1 195 ? 18.761 10.752 -18.560 1.00 87.62 195 VAL A C 1
ATOM 1378 O O . VAL A 1 195 ? 18.258 11.767 -19.034 1.00 87.62 195 VAL A O 1
ATOM 1381 N N . ARG A 1 196 ? 18.752 10.512 -17.244 1.00 89.12 196 ARG A N 1
ATOM 1382 C CA . ARG A 1 196 ? 18.112 11.401 -16.264 1.00 89.12 196 ARG A CA 1
ATOM 1383 C C . ARG A 1 196 ? 18.621 12.839 -16.361 1.00 89.12 196 ARG A C 1
ATOM 1385 O O . ARG A 1 196 ? 17.823 13.771 -16.390 1.00 89.12 196 ARG A O 1
ATOM 1392 N N . SER A 1 197 ? 19.938 13.023 -16.424 1.00 86.81 197 SER A N 1
ATOM 1393 C CA . SER A 1 197 ? 20.557 14.346 -16.558 1.00 86.81 197 SER A CA 1
ATOM 1394 C C . SER A 1 197 ? 20.161 15.038 -17.865 1.00 86.81 197 SER A C 1
ATOM 1396 O O . SER A 1 197 ? 19.928 16.244 -17.863 1.00 86.81 197 SER A O 1
ATOM 1398 N N . ALA A 1 198 ? 20.027 14.291 -18.966 1.00 83.31 198 ALA A N 1
ATOM 1399 C CA . ALA A 1 198 ? 19.557 14.830 -20.241 1.00 83.31 198 ALA A CA 1
ATOM 1400 C C . ALA A 1 198 ? 18.091 15.301 -20.172 1.00 83.31 198 ALA A C 1
ATOM 1402 O O . ALA A 1 198 ? 17.784 16.395 -20.649 1.00 83.31 198 ALA A O 1
ATOM 1403 N N . PHE A 1 199 ? 17.209 14.536 -19.515 1.00 77.06 199 PHE A N 1
ATOM 1404 C CA . PHE A 1 199 ? 15.823 14.951 -19.256 1.00 77.06 199 PHE A CA 1
ATOM 1405 C C . PHE A 1 199 ? 15.763 16.234 -18.414 1.00 77.06 199 PHE A C 1
ATOM 1407 O O . PHE A 1 199 ? 15.072 17.183 -18.786 1.00 77.06 199 PHE A O 1
ATOM 1414 N N . ALA A 1 200 ? 16.545 16.309 -17.332 1.00 76.88 200 ALA A N 1
ATOM 1415 C CA . ALA A 1 200 ? 16.605 17.499 -16.479 1.00 76.88 200 ALA A CA 1
ATOM 1416 C C . ALA A 1 200 ? 17.131 18.734 -17.239 1.00 76.88 200 ALA A C 1
ATOM 1418 O O . ALA A 1 200 ? 16.578 19.828 -17.122 1.00 76.88 200 ALA A O 1
ATOM 1419 N N . ALA A 1 201 ? 18.168 18.561 -18.065 1.00 76.00 201 ALA A N 1
ATOM 1420 C CA . ALA A 1 201 ? 18.730 19.635 -18.882 1.00 76.00 201 ALA A CA 1
ATOM 1421 C C . ALA A 1 201 ? 17.759 20.127 -19.970 1.00 76.00 201 ALA A C 1
ATOM 1423 O O . ALA A 1 201 ? 17.762 21.311 -20.305 1.00 76.00 201 ALA A O 1
ATOM 1424 N N . SER A 1 202 ? 16.920 19.239 -20.512 1.00 68.56 202 SER A N 1
ATOM 1425 C CA . SER A 1 202 ? 15.866 19.600 -21.465 1.00 68.56 202 SER A CA 1
ATOM 1426 C C . SER A 1 202 ? 14.740 20.396 -20.795 1.00 68.56 202 SER A C 1
ATOM 1428 O O . SER A 1 202 ? 14.293 21.405 -21.339 1.00 68.56 202 SER A O 1
ATOM 1430 N N . ALA A 1 203 ? 14.340 20.009 -19.578 1.00 61.91 203 ALA A N 1
ATOM 1431 C CA . ALA A 1 203 ? 13.311 20.706 -18.801 1.00 61.91 203 ALA A CA 1
ATOM 1432 C C . ALA A 1 203 ? 13.704 22.148 -18.411 1.00 61.91 203 ALA A C 1
ATOM 1434 O O . ALA A 1 203 ? 12.840 23.017 -18.285 1.00 61.91 203 ALA A O 1
ATOM 1435 N N . ALA A 1 204 ? 15.004 22.428 -18.267 1.00 58.19 204 ALA A N 1
ATOM 1436 C CA . ALA A 1 204 ? 15.532 23.746 -17.910 1.00 58.19 204 ALA A CA 1
ATOM 1437 C C . ALA A 1 204 ? 15.585 24.760 -19.077 1.00 58.19 204 ALA A C 1
ATOM 1439 O O . ALA A 1 204 ? 15.913 25.926 -18.851 1.00 58.19 204 ALA A O 1
ATOM 1440 N N . ARG A 1 205 ? 15.285 24.362 -20.326 1.00 57.81 205 ARG A N 1
ATOM 1441 C CA . ARG A 1 205 ? 15.367 25.260 -21.496 1.00 57.81 205 ARG A CA 1
ATOM 1442 C C . ARG A 1 205 ? 14.062 26.055 -21.703 1.00 57.81 205 ARG A C 1
ATOM 1444 O O . ARG A 1 205 ? 13.020 25.448 -21.942 1.00 57.81 205 ARG A O 1
ATOM 1451 N N . PRO A 1 206 ? 14.094 27.402 -21.707 1.00 47.75 206 PRO A N 1
ATOM 1452 C CA . PRO A 1 206 ? 12.895 28.254 -21.718 1.00 47.75 206 PRO A CA 1
ATOM 1453 C C . PRO A 1 206 ? 12.152 28.385 -23.071 1.00 47.75 206 PRO A C 1
ATOM 1455 O O . PRO A 1 206 ? 11.472 29.379 -23.286 1.00 47.75 206 PRO A O 1
ATOM 1458 N N . GLY A 1 207 ? 12.237 27.415 -23.991 1.00 49.06 207 GLY A N 1
ATOM 1459 C CA . GLY A 1 207 ? 11.689 27.576 -25.355 1.00 49.06 207 GLY A CA 1
ATOM 1460 C C . GLY A 1 207 ? 11.070 26.345 -26.021 1.00 49.06 207 GLY A C 1
ATOM 1461 O O . GLY A 1 207 ? 10.664 26.431 -27.174 1.00 49.06 207 GLY A O 1
ATOM 1462 N N . SER A 1 208 ? 10.988 25.200 -25.341 1.00 47.00 208 SER A N 1
ATOM 1463 C CA . SER A 1 208 ? 10.321 24.013 -25.894 1.00 47.00 208 SER A CA 1
ATOM 1464 C C . SER A 1 208 ? 8.833 24.062 -25.568 1.00 47.00 208 SER A C 1
ATOM 1466 O O . SER A 1 208 ? 8.483 24.237 -24.400 1.00 47.00 208 SER A O 1
ATOM 1468 N N . ALA A 1 209 ? 7.972 23.886 -26.575 1.00 47.62 209 ALA A N 1
ATOM 1469 C CA . ALA A 1 209 ? 6.534 23.700 -26.407 1.00 47.62 209 ALA A CA 1
ATOM 1470 C C . ALA A 1 209 ? 6.284 22.670 -25.295 1.00 47.62 209 ALA A C 1
ATOM 1472 O O . ALA A 1 209 ? 6.588 21.487 -25.443 1.00 47.62 209 ALA A O 1
ATOM 1473 N N . ARG A 1 210 ? 5.823 23.145 -24.136 1.00 53.59 210 ARG A N 1
ATOM 1474 C CA . ARG A 1 210 ? 5.516 22.280 -23.002 1.00 53.59 210 ARG A CA 1
ATOM 1475 C C . ARG A 1 210 ? 4.228 21.546 -23.341 1.00 53.59 210 ARG A C 1
ATOM 1477 O O . ARG A 1 210 ? 3.195 22.185 -23.532 1.00 53.59 210 ARG A O 1
ATOM 1484 N N . MET A 1 211 ? 4.279 20.217 -23.401 1.00 45.81 211 MET A N 1
ATOM 1485 C CA . MET A 1 211 ? 3.060 19.438 -23.216 1.00 45.81 211 MET A CA 1
ATOM 1486 C C . MET A 1 211 ? 2.459 19.817 -21.851 1.00 45.81 211 MET A C 1
ATOM 1488 O O . MET A 1 211 ? 3.219 20.076 -20.912 1.00 45.81 211 MET A O 1
ATOM 1492 N N . PRO A 1 212 ? 1.124 19.914 -21.732 1.00 46.88 212 PRO A N 1
ATOM 1493 C CA . PRO A 1 212 ? 0.491 20.256 -20.467 1.00 46.88 212 PRO A CA 1
ATOM 1494 C C . PRO A 1 212 ? 0.964 19.285 -19.382 1.00 46.88 212 PRO A C 1
ATOM 1496 O O . PRO A 1 212 ? 0.993 18.076 -19.611 1.00 46.88 212 PRO A O 1
ATOM 1499 N N . ALA A 1 213 ? 1.324 19.830 -18.216 1.00 54.00 213 ALA A N 1
ATOM 1500 C CA . ALA A 1 213 ? 2.015 19.169 -17.098 1.00 54.00 213 ALA A CA 1
ATOM 1501 C C . ALA A 1 213 ? 1.259 17.986 -16.449 1.00 54.00 213 ALA A C 1
ATOM 1503 O O . ALA A 1 213 ? 1.657 17.483 -15.406 1.00 54.00 213 ALA A O 1
ATOM 1504 N N . HIS A 1 214 ? 0.160 17.548 -17.059 1.00 59.22 214 HIS A N 1
ATOM 1505 C CA . HIS A 1 214 ? -0.769 16.559 -16.529 1.00 59.22 214 HIS A CA 1
ATOM 1506 C C . HIS A 1 214 ? -0.919 15.323 -17.421 1.00 59.22 214 HIS A C 1
ATOM 1508 O O . HIS A 1 214 ? -1.658 14.415 -17.055 1.00 59.22 214 HIS A O 1
ATOM 1514 N N . ARG A 1 215 ? -0.272 15.269 -18.598 1.00 72.50 215 ARG A N 1
ATOM 1515 C CA . ARG A 1 215 ? -0.374 14.090 -19.468 1.00 72.50 215 ARG A CA 1
ATOM 1516 C C . ARG A 1 215 ? 0.768 13.108 -19.172 1.00 72.50 215 ARG A C 1
ATOM 1518 O O . ARG A 1 215 ? 1.921 13.532 -19.226 1.00 72.50 215 ARG A O 1
ATOM 1525 N N . PRO A 1 216 ? 0.472 11.825 -18.903 1.00 81.94 216 PRO A N 1
ATOM 1526 C CA . PRO A 1 216 ? 1.498 10.795 -18.789 1.00 81.94 216 PRO A CA 1
ATOM 1527 C C . PRO A 1 216 ? 2.283 10.676 -20.103 1.00 81.94 216 PRO A C 1
ATOM 1529 O O . PRO A 1 216 ? 1.690 10.664 -21.184 1.00 81.94 216 PRO A O 1
ATOM 1532 N N . ASP A 1 217 ? 3.609 10.595 -20.003 1.00 87.00 217 ASP A N 1
ATOM 1533 C CA . ASP A 1 217 ? 4.530 10.433 -21.131 1.00 87.00 217 ASP A CA 1
ATOM 1534 C C . ASP A 1 217 ? 5.360 9.157 -20.953 1.00 87.00 217 ASP A C 1
ATOM 1536 O O . ASP A 1 217 ? 5.843 8.865 -19.859 1.00 87.00 217 ASP A O 1
ATOM 1540 N N . CYS A 1 218 ? 5.521 8.388 -22.027 1.00 89.00 218 CYS A N 1
ATOM 1541 C CA . CYS A 1 218 ? 6.315 7.168 -22.042 1.00 89.00 218 CYS A CA 1
ATOM 1542 C C . CYS A 1 218 ? 7.105 7.081 -23.345 1.00 89.00 218 CYS A C 1
ATOM 1544 O O . CYS A 1 218 ? 6.555 6.924 -24.435 1.00 89.00 218 CYS A O 1
ATOM 1546 N N . LEU A 1 219 ? 8.425 7.143 -23.212 1.00 90.12 219 LEU A N 1
ATOM 1547 C CA . LEU A 1 219 ? 9.385 7.120 -24.302 1.00 90.12 219 LEU A CA 1
ATOM 1548 C C . LEU A 1 219 ? 10.216 5.843 -24.236 1.00 90.12 21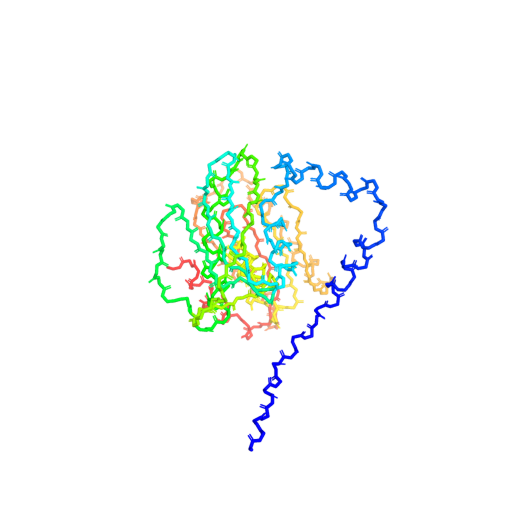9 LEU A C 1
ATOM 1550 O O . LEU A 1 219 ? 10.839 5.531 -23.220 1.00 90.12 219 LEU A O 1
ATOM 1554 N N . LEU A 1 220 ? 10.271 5.124 -25.353 1.00 91.69 220 LEU A N 1
ATOM 1555 C CA . LEU A 1 220 ? 11.107 3.940 -25.509 1.00 91.69 220 LEU A CA 1
ATOM 1556 C C . LEU A 1 220 ? 12.327 4.269 -26.371 1.00 91.69 220 LEU A C 1
ATOM 1558 O O . LEU A 1 220 ? 12.211 4.569 -27.557 1.00 91.69 220 LEU A O 1
ATOM 1562 N N . LEU A 1 221 ? 13.511 4.163 -25.778 1.00 89.19 221 LEU A N 1
ATOM 1563 C CA . LEU A 1 221 ? 14.787 4.454 -26.414 1.00 89.19 221 LEU A CA 1
ATOM 1564 C C . LEU A 1 221 ? 15.511 3.147 -26.781 1.00 89.19 221 LEU A C 1
ATOM 1566 O O . LEU A 1 221 ? 15.873 2.358 -25.896 1.00 89.19 221 LEU A O 1
ATOM 1570 N N . PRO A 1 222 ? 15.759 2.890 -28.076 1.00 88.88 222 PRO A N 1
ATOM 1571 C CA . PRO A 1 222 ? 16.559 1.757 -28.512 1.00 88.88 222 PRO A CA 1
ATOM 1572 C C . PRO A 1 222 ? 18.054 2.051 -28.311 1.00 88.88 222 PRO A C 1
ATOM 1574 O O . PRO A 1 222 ? 18.682 2.682 -29.152 1.00 88.88 222 PRO A O 1
ATOM 1577 N N . VAL A 1 223 ? 18.639 1.582 -27.204 1.00 88.31 223 VAL A N 1
ATOM 1578 C CA . VAL A 1 223 ? 20.070 1.803 -26.904 1.00 88.31 223 VAL A CA 1
ATOM 1579 C C . VAL A 1 223 ? 20.961 0.814 -27.647 1.00 88.31 223 VAL A C 1
ATOM 1581 O O . VAL A 1 223 ? 22.006 1.180 -28.176 1.00 88.31 223 VAL A O 1
ATOM 1584 N N . SER A 1 224 ? 20.561 -0.455 -27.683 1.00 88.44 224 SER A N 1
ATOM 1585 C CA . SER A 1 224 ? 21.270 -1.508 -28.409 1.00 88.44 224 SER A CA 1
ATOM 1586 C C . SER A 1 224 ? 20.293 -2.610 -28.844 1.00 88.44 224 SER A C 1
ATOM 1588 O O . SER A 1 224 ? 19.108 -2.552 -28.492 1.00 88.44 224 SER A O 1
ATOM 1590 N N . PRO A 1 225 ? 20.748 -3.634 -29.593 1.00 86.75 225 PRO A N 1
ATOM 1591 C CA . PRO A 1 225 ? 19.909 -4.781 -29.941 1.00 86.75 225 PRO A CA 1
ATOM 1592 C C . PRO A 1 225 ? 19.355 -5.526 -28.719 1.00 86.75 225 PRO A C 1
ATOM 1594 O O . PRO A 1 225 ? 18.252 -6.054 -28.784 1.00 86.75 225 PRO A O 1
ATOM 1597 N N . ASN A 1 226 ? 20.087 -5.517 -27.600 1.00 90.75 226 ASN A N 1
ATOM 1598 C CA . ASN A 1 226 ? 19.761 -6.280 -26.390 1.00 90.75 226 ASN A CA 1
ATOM 1599 C C . ASN A 1 226 ? 19.311 -5.400 -25.218 1.00 90.75 226 ASN A C 1
ATOM 1601 O O . ASN A 1 226 ? 19.061 -5.914 -24.130 1.00 90.75 226 ASN A O 1
ATOM 1605 N N . LEU A 1 227 ? 19.233 -4.083 -25.416 1.00 92.69 227 LEU A N 1
ATOM 1606 C CA . LEU A 1 227 ? 18.916 -3.138 -24.356 1.00 92.69 227 LEU A CA 1
ATOM 1607 C C . LEU A 1 227 ? 17.979 -2.050 -24.862 1.00 92.69 227 LEU A C 1
ATOM 1609 O O . LEU A 1 227 ? 18.261 -1.344 -25.837 1.00 92.69 227 LEU A O 1
ATOM 1613 N N . ARG A 1 228 ? 16.877 -1.883 -24.143 1.00 94.06 228 ARG A N 1
ATOM 1614 C CA . ARG A 1 228 ? 15.945 -0.773 -24.298 1.00 94.06 228 ARG A CA 1
ATOM 1615 C C . ARG A 1 228 ? 15.934 0.038 -23.013 1.00 94.06 228 ARG A C 1
ATOM 1617 O O . ARG A 1 228 ? 16.030 -0.532 -21.928 1.00 94.06 228 ARG A O 1
ATOM 1624 N N . ILE A 1 229 ? 15.812 1.353 -23.139 1.00 94.19 229 ILE A N 1
ATOM 1625 C CA . ILE A 1 229 ? 15.515 2.219 -22.000 1.00 94.19 229 ILE A CA 1
ATOM 1626 C C . ILE A 1 229 ? 14.083 2.709 -22.153 1.00 94.19 229 ILE A C 1
ATOM 1628 O O . ILE A 1 229 ? 13.756 3.316 -23.165 1.00 94.19 229 ILE A O 1
ATOM 1632 N N . LEU A 1 230 ? 13.240 2.443 -21.162 1.00 93.69 230 LEU A N 1
ATOM 1633 C CA . LEU A 1 230 ? 11.912 3.038 -21.060 1.00 93.69 230 LEU A CA 1
ATOM 1634 C C . LEU A 1 230 ? 11.988 4.191 -20.064 1.00 93.69 230 LEU A C 1
ATOM 1636 O O . LEU A 1 230 ? 12.410 3.997 -18.923 1.00 93.69 230 LEU A O 1
ATOM 1640 N N . ALA A 1 231 ? 11.612 5.382 -20.512 1.00 92.25 231 ALA A N 1
ATOM 1641 C CA . ALA A 1 231 ? 11.486 6.575 -19.695 1.00 92.25 231 ALA A CA 1
ATOM 1642 C C . ALA A 1 231 ? 10.008 6.941 -19.593 1.00 92.25 231 ALA A C 1
ATOM 1644 O O . ALA A 1 231 ? 9.389 7.274 -20.596 1.00 92.25 231 ALA A O 1
ATOM 1645 N N . ALA A 1 232 ? 9.454 6.857 -18.391 1.00 91.62 232 ALA A N 1
ATOM 1646 C CA . ALA A 1 232 ? 8.068 7.173 -18.101 1.00 91.62 232 ALA A CA 1
ATOM 1647 C C . ALA A 1 232 ? 8.002 8.352 -17.133 1.00 91.62 232 ALA A C 1
ATOM 1649 O O . ALA A 1 232 ? 8.699 8.353 -16.118 1.00 91.62 232 ALA A O 1
ATOM 1650 N N . ALA A 1 233 ? 7.170 9.338 -17.436 1.00 89.25 233 ALA A N 1
ATOM 1651 C CA . ALA A 1 233 ? 6.949 10.513 -16.611 1.00 89.25 233 ALA A CA 1
ATOM 1652 C C . ALA A 1 233 ? 5.449 10.739 -16.410 1.00 89.25 233 ALA A C 1
ATOM 1654 O O . ALA A 1 233 ? 4.647 10.566 -17.328 1.00 89.25 233 ALA A O 1
ATOM 1655 N N . HIS A 1 234 ? 5.067 11.119 -15.198 1.00 86.94 234 HIS A N 1
ATOM 1656 C CA . HIS A 1 234 ? 3.700 11.492 -14.862 1.00 86.94 234 HIS A CA 1
ATOM 1657 C C . HIS A 1 234 ? 3.745 12.461 -13.685 1.00 86.94 234 HIS A C 1
ATOM 1659 O O . HIS A 1 234 ? 4.337 12.139 -12.656 1.00 86.94 234 HIS A O 1
ATOM 1665 N N . GLU A 1 235 ? 3.127 13.633 -13.849 1.00 83.12 235 GLU A N 1
ATOM 1666 C CA . GLU A 1 235 ? 3.265 14.758 -12.915 1.00 83.12 235 GLU A CA 1
ATOM 1667 C C . GLU A 1 235 ? 4.754 15.096 -12.683 1.00 83.12 235 GLU A C 1
ATOM 1669 O O . GLU A 1 235 ? 5.503 15.254 -13.648 1.00 83.12 235 GLU A O 1
ATOM 1674 N N . ASP A 1 236 ? 5.193 15.174 -11.425 1.00 82.69 236 ASP A N 1
ATOM 1675 C CA . ASP A 1 236 ? 6.586 15.428 -11.037 1.00 82.69 236 ASP A CA 1
ATOM 1676 C C . ASP A 1 236 ? 7.394 14.133 -10.816 1.00 82.69 236 ASP A C 1
ATOM 1678 O O . ASP A 1 236 ? 8.500 14.166 -10.269 1.00 82.69 236 ASP A O 1
ATOM 1682 N N . GLU A 1 237 ? 6.855 12.978 -11.215 1.00 88.00 237 GLU A N 1
ATOM 1683 C CA . GLU A 1 237 ? 7.532 11.689 -11.094 1.00 88.00 237 GLU A CA 1
ATOM 1684 C C . GLU A 1 237 ? 8.220 11.267 -12.392 1.00 88.00 237 GLU A C 1
ATOM 1686 O O . GLU A 1 237 ? 7.699 11.451 -13.494 1.00 88.00 237 GLU A O 1
ATOM 1691 N N . LEU A 1 238 ? 9.378 10.617 -12.252 1.00 90.44 238 LEU A N 1
ATOM 1692 C CA . LEU A 1 238 ? 10.126 10.033 -13.363 1.00 90.44 238 LEU A CA 1
ATOM 1693 C C . LEU A 1 238 ? 10.552 8.605 -13.027 1.00 90.44 238 LEU A C 1
ATOM 1695 O O . LEU A 1 238 ? 11.168 8.340 -11.995 1.00 90.44 238 LEU A O 1
ATOM 1699 N N . LEU A 1 239 ? 10.309 7.685 -13.949 1.00 93.50 239 LEU A N 1
ATOM 1700 C CA . LEU A 1 239 ? 10.780 6.313 -13.899 1.00 93.50 239 LEU A CA 1
ATOM 1701 C C . LEU A 1 239 ? 11.629 6.015 -15.134 1.00 93.50 239 LEU A C 1
ATOM 1703 O O . LEU A 1 239 ? 11.187 6.183 -16.265 1.00 93.50 239 LEU A O 1
ATOM 1707 N N . LEU A 1 240 ? 12.842 5.521 -14.910 1.00 95.00 240 LEU A N 1
ATOM 1708 C CA . LEU A 1 240 ? 13.735 5.030 -15.950 1.00 95.00 240 LEU A CA 1
ATOM 1709 C C . LEU A 1 240 ? 13.980 3.538 -15.732 1.00 95.00 240 LEU A C 1
ATOM 1711 O O . LEU A 1 240 ? 14.384 3.131 -14.641 1.00 95.00 240 LEU A O 1
ATOM 1715 N N . LEU A 1 241 ? 13.772 2.731 -16.766 1.00 96.12 241 LEU A N 1
ATOM 1716 C CA . LEU A 1 241 ? 13.964 1.282 -16.746 1.00 96.12 241 LEU A CA 1
ATOM 1717 C C . LEU A 1 241 ? 14.929 0.869 -17.855 1.00 96.12 241 LEU A C 1
ATOM 1719 O O . LEU A 1 241 ? 14.725 1.222 -19.011 1.00 96.12 241 LEU A O 1
ATOM 1723 N N . ALA A 1 242 ? 15.940 0.076 -17.516 1.00 96.12 242 ALA A N 1
ATOM 1724 C CA . ALA A 1 242 ? 16.765 -0.657 -18.468 1.00 96.12 242 ALA A CA 1
ATOM 1725 C C . ALA A 1 242 ? 16.192 -2.072 -18.627 1.00 96.12 242 ALA A C 1
ATOM 1727 O O . ALA A 1 242 ? 16.152 -2.841 -17.664 1.00 96.12 242 ALA A O 1
ATOM 1728 N N . LEU A 1 243 ? 15.739 -2.413 -19.831 1.00 95.25 243 LEU A N 1
ATOM 1729 C CA . LEU A 1 243 ? 14.946 -3.609 -20.114 1.00 95.25 243 LEU A CA 1
ATOM 1730 C C . LEU A 1 243 ? 15.580 -4.442 -21.237 1.00 95.25 243 LEU A C 1
ATOM 1732 O O . LEU A 1 243 ? 16.103 -3.868 -22.202 1.00 95.25 243 LEU A O 1
ATOM 1736 N N . PRO A 1 244 ? 15.482 -5.782 -21.184 1.00 94.00 244 PRO A N 1
ATOM 1737 C CA . PRO A 1 244 ? 15.678 -6.598 -22.371 1.00 94.00 244 PRO A CA 1
ATOM 1738 C C . PRO A 1 244 ? 14.514 -6.356 -23.358 1.00 94.00 244 PRO A C 1
ATOM 1740 O O . PRO A 1 244 ? 13.391 -6.083 -22.926 1.00 94.00 244 PRO A O 1
ATOM 1743 N N . PRO A 1 245 ? 14.722 -6.494 -24.681 1.00 90.31 245 PRO A N 1
ATOM 1744 C CA . PRO A 1 245 ? 13.689 -6.215 -25.682 1.00 90.31 245 PRO A CA 1
ATOM 1745 C C . PRO A 1 245 ? 12.394 -7.010 -25.476 1.00 90.31 245 PRO A C 1
ATOM 1747 O O . PRO A 1 245 ? 11.312 -6.477 -25.699 1.00 90.31 245 PRO A O 1
ATOM 1750 N N . GLY A 1 246 ? 12.499 -8.259 -25.008 1.00 90.50 246 GLY A N 1
ATOM 1751 C CA . GLY A 1 246 ? 11.345 -9.131 -24.767 1.00 90.50 246 GLY A CA 1
ATOM 1752 C C . GLY A 1 246 ? 10.429 -8.686 -23.620 1.00 90.50 246 GLY A C 1
ATOM 1753 O O . GLY A 1 246 ? 9.273 -9.086 -23.599 1.00 90.50 246 GLY A O 1
ATOM 1754 N N . ALA A 1 247 ? 10.908 -7.842 -22.699 1.00 89.81 247 ALA A N 1
ATOM 1755 C CA . ALA A 1 247 ? 10.111 -7.342 -21.574 1.00 89.81 247 ALA A CA 1
ATOM 1756 C C . ALA A 1 247 ? 9.253 -6.115 -21.930 1.00 89.81 247 ALA A C 1
ATOM 1758 O O . ALA A 1 247 ? 8.366 -5.732 -21.169 1.00 89.81 247 ALA A O 1
ATOM 1759 N N . VAL A 1 248 ? 9.529 -5.470 -23.068 1.00 90.31 248 VAL A N 1
ATOM 1760 C CA . VAL A 1 248 ? 8.881 -4.211 -23.452 1.00 90.31 248 VAL A CA 1
ATOM 1761 C C . VAL A 1 248 ? 7.379 -4.370 -23.713 1.00 90.31 248 VAL A C 1
ATOM 1763 O O . VAL A 1 248 ? 6.634 -3.572 -23.150 1.00 90.31 248 VAL A O 1
ATOM 1766 N N . PRO A 1 249 ? 6.894 -5.363 -24.490 1.00 90.12 249 PRO A N 1
ATOM 1767 C CA . PRO A 1 249 ? 5.472 -5.441 -24.834 1.00 90.12 249 PRO A CA 1
ATOM 1768 C C . PRO A 1 249 ? 4.553 -5.501 -23.607 1.00 90.12 249 PRO A C 1
ATOM 1770 O O . PRO A 1 249 ? 3.660 -4.671 -23.478 1.00 90.12 249 PRO A O 1
ATOM 1773 N N . GLY A 1 250 ? 4.842 -6.384 -22.644 1.00 86.81 250 GLY A N 1
ATOM 1774 C CA . GLY A 1 250 ? 4.028 -6.505 -21.426 1.00 86.81 250 GLY A CA 1
ATOM 1775 C C . GLY A 1 250 ? 4.078 -5.265 -20.522 1.00 86.81 250 GLY A C 1
ATOM 1776 O O . GLY A 1 250 ? 3.133 -4.987 -19.781 1.00 86.81 250 GLY A O 1
ATOM 1777 N N . LEU A 1 251 ? 5.161 -4.482 -20.584 1.00 89.44 251 LEU A N 1
ATOM 1778 C CA . LEU A 1 251 ? 5.250 -3.219 -19.849 1.00 89.44 251 LEU A CA 1
ATOM 1779 C C . LEU A 1 251 ? 4.477 -2.087 -20.521 1.00 89.44 251 LEU A C 1
ATOM 1781 O O . LEU A 1 251 ? 3.907 -1.268 -19.806 1.00 89.44 251 LEU A O 1
ATOM 1785 N N . ILE A 1 252 ? 4.421 -2.060 -21.854 1.00 89.94 252 ILE A N 1
ATOM 1786 C CA . ILE A 1 252 ? 3.562 -1.125 -22.587 1.00 89.94 252 ILE A CA 1
ATOM 1787 C C . ILE A 1 252 ? 2.087 -1.443 -22.320 1.00 89.94 252 ILE A C 1
ATOM 1789 O O . ILE A 1 252 ? 1.337 -0.539 -21.984 1.00 89.94 252 ILE A O 1
ATOM 1793 N N . GLU A 1 253 ? 1.690 -2.718 -22.309 1.00 88.50 253 GLU A N 1
ATOM 1794 C CA . GLU A 1 253 ? 0.326 -3.111 -21.915 1.00 88.50 253 GLU A CA 1
ATOM 1795 C C . GLU A 1 253 ? -0.016 -2.665 -20.483 1.00 88.50 253 GLU A C 1
ATOM 1797 O O . GLU A 1 253 ? -1.107 -2.164 -20.214 1.00 88.50 253 GLU A O 1
ATOM 1802 N N . THR A 1 254 ? 0.932 -2.809 -19.549 1.00 87.38 254 THR A N 1
ATOM 1803 C CA . THR A 1 254 ? 0.751 -2.340 -18.165 1.00 87.38 254 THR A CA 1
ATOM 1804 C C . THR A 1 254 ? 0.627 -0.816 -18.095 1.00 87.38 254 THR A C 1
ATOM 1806 O O . THR A 1 254 ? -0.162 -0.301 -17.307 1.00 87.38 254 THR A O 1
ATOM 1809 N N . TRP A 1 255 ? 1.415 -0.093 -18.892 1.00 89.25 255 TRP A N 1
ATOM 1810 C CA . TRP A 1 255 ? 1.332 1.362 -19.007 1.00 89.25 255 TRP A CA 1
ATOM 1811 C C . TRP A 1 255 ? -0.032 1.804 -19.540 1.00 89.25 255 TRP A C 1
ATOM 1813 O O . TRP A 1 255 ? -0.680 2.648 -18.920 1.00 89.25 255 TRP A O 1
ATOM 1823 N N . ASP A 1 256 ? -0.495 1.189 -20.627 1.00 88.25 256 ASP A N 1
ATOM 1824 C CA . ASP A 1 256 ? -1.787 1.496 -21.234 1.00 88.25 256 ASP A CA 1
ATOM 1825 C C . ASP A 1 256 ? -2.925 1.236 -20.238 1.00 88.25 256 ASP A C 1
ATOM 1827 O O . ASP A 1 256 ? -3.801 2.080 -20.086 1.00 88.25 256 ASP A O 1
ATOM 1831 N N . ALA A 1 257 ? -2.876 0.151 -19.460 1.00 85.75 257 ALA A N 1
ATOM 1832 C CA . ALA A 1 257 ? -3.874 -0.130 -18.424 1.00 85.75 257 ALA A CA 1
ATOM 1833 C C . ALA A 1 257 ? -3.906 0.894 -17.269 1.00 85.75 257 ALA A C 1
ATOM 1835 O O . ALA A 1 257 ? -4.913 0.992 -16.568 1.00 85.75 257 ALA A O 1
ATOM 1836 N N . LEU A 1 258 ? -2.811 1.625 -17.030 1.00 85.19 258 LEU A N 1
ATOM 1837 C CA . LEU A 1 258 ? -2.723 2.635 -15.970 1.00 85.19 258 LEU A CA 1
ATOM 1838 C C . LEU A 1 258 ? -3.196 4.023 -16.421 1.00 85.19 258 LEU A C 1
ATOM 1840 O O . LEU A 1 258 ? -3.583 4.822 -15.568 1.00 85.19 258 LEU A O 1
ATOM 1844 N N . PHE A 1 259 ? -3.129 4.319 -17.722 1.00 83.81 259 PHE A N 1
ATOM 1845 C CA . PHE A 1 259 ? -3.260 5.680 -18.251 1.00 83.81 259 PHE A CA 1
ATOM 1846 C C . PHE A 1 259 ? -4.196 5.831 -19.466 1.00 83.81 259 PHE A C 1
ATOM 1848 O O . PHE A 1 259 ? -4.306 6.946 -19.986 1.00 83.81 259 PHE A O 1
ATOM 1855 N N . SER A 1 260 ? -4.851 4.753 -19.915 1.00 75.19 260 SER A N 1
ATOM 1856 C CA . SER A 1 260 ? -5.869 4.772 -20.985 1.00 75.19 260 SER A CA 1
ATOM 1857 C C . SER A 1 260 ? -7.292 4.922 -20.463 1.00 75.19 260 SER A C 1
ATOM 1859 O O . SER A 1 260 ? -7.571 4.464 -19.332 1.00 75.19 260 SER A O 1
#

Sequence (260 aa):
MTSPARQLPGAKPAPDALHQALRQLAQPVQALTAQAQRAAAGQEPLLPALLREIGETVLPREITLCIGQTPAAVLTAAHRRLAGLSLGGTAEAGAAPEDPAAAARLFAARLRRLEAQAASAGITFRRRPCAAPQGAGSCTAAQLQEALAAASRSPLGTLRSAAAAQALAWIHCPAGAQAPVSGGPAPLLQQLQAVRSAFAASAARPGSARMPAHRPDCLLLPVSPNLRILAAAHEDELLLLALPPGAVPGLIETWDALFS